Protein AF-A0A1F7IEL7-F1 (afdb_monomer_lite)

Sequence (244 aa):
MSDQPFANNDNPLLRALVAKSIENSLSVAVVAFPGTTNKGFIEQRTVETMKSNAIDAINELKNIINNFKNLKKILIGRSAGGTLVGGLVNLNFEKFIIIAGRLKTKELYDQIIKKPGSYPKLVKNNKNYYAFGLSKPYIRADKTFKNKNSLFYCLCQKYVDELINEESVIRNTFKLSNKQAELLFLQSRDDKTVPYQVNEWKKLADMNNLKNEIYSIKFPCGHMFNTEPAVNETVDKIISFINC

Foldseek 3Di:
DDPDPPPDPQALLVVLLVVVCVVVVHDDDDQDAAPNDPPGQVLQPALVRVLVSVVVVLVVCVVVDPPSVPDAAEQAAAECGLLSLLLVLLDPHAEYERELYAQPLVVVLCVFQVDPAWDCFDADPNFTKIWHQDDDPQDDASDWDDDPPGITGIDGPNRSVRSNCSNVSSLVSLLNHDLNHEYEYEYECQAPHRHPCQVVVVVSCVVSNHHYDYDYQPDDDHSRLPDPSSSVVVSVVVVVVVVD

Secondary structure (DSSP, 8-state):
----GGGSS--HHHHHHHHHHHHTT----PPPPTTSSTTS-GGG--HHHHHHHHHHHHHHHHHH-TTGGGS--EEEEETHHHHHHHTTTTSS-SEEEEES--S-HHHHHHHHHSSTT-EEEEEETTEEEEEES---TT---SEEEEETTEEEEEEEHHHHHHHHHHHHHHHHHHHTS-TT-EEEEEEETT-SSS---HHHHHHHHHHTT-EEEEEEE-S--TTTT-SHHHHHHHHHHHHHHHH-

Organism: NCBI:txid1802056

InterPro domains:
  IPR029058 Alpha/Beta hydrolase fold [G3DSA:3.40.50.1820] (8-244)
  IPR029058 Alpha/Beta hydrolase fold [SSF53474] (9-242)

Structure (mmCIF, N/CA/C/O backbone):
data_AF-A0A1F7IEL7-F1
#
_entry.id   AF-A0A1F7IEL7-F1
#
loop_
_atom_site.group_PDB
_atom_site.id
_atom_site.type_symbol
_atom_site.label_atom_id
_atom_site.label_alt_id
_atom_site.label_comp_id
_atom_site.label_asym_id
_atom_site.label_entity_id
_atom_site.label_seq_id
_atom_site.pdbx_PDB_ins_code
_atom_site.Cartn_x
_atom_site.Cartn_y
_atom_site.Cartn_z
_atom_site.occupancy
_atom_site.B_iso_or_equiv
_atom_site.auth_seq_id
_atom_site.auth_comp_id
_atom_site.auth_asym_id
_atom_site.auth_atom_id
_atom_site.pdbx_PDB_model_num
ATOM 1 N N . MET A 1 1 ? -12.160 -28.124 2.231 1.00 26.17 1 MET A N 1
ATOM 2 C CA . MET A 1 1 ? -10.694 -28.092 2.049 1.00 26.17 1 MET A CA 1
ATOM 3 C C . MET A 1 1 ? -10.386 -26.838 1.247 1.00 26.17 1 MET A C 1
ATOM 5 O O . MET A 1 1 ? -10.921 -26.714 0.156 1.00 26.17 1 MET A O 1
ATOM 9 N N . SER A 1 2 ? -9.696 -25.846 1.816 1.00 28.41 2 SER A N 1
ATOM 10 C CA . SER A 1 2 ? -9.430 -24.576 1.125 1.00 28.41 2 SER A CA 1
ATOM 11 C C . SER A 1 2 ? -8.184 -24.703 0.248 1.00 28.41 2 SER A C 1
ATOM 13 O O . SER A 1 2 ? -7.067 -24.704 0.765 1.00 28.41 2 SER A O 1
ATOM 15 N N . ASP A 1 3 ? -8.380 -24.760 -1.068 1.00 26.48 3 ASP A N 1
ATOM 16 C CA . ASP A 1 3 ? -7.339 -24.727 -2.107 1.00 26.48 3 ASP A CA 1
ATOM 17 C C . ASP A 1 3 ? -6.709 -23.330 -2.261 1.00 26.48 3 ASP A C 1
ATOM 19 O O . ASP A 1 3 ? -6.631 -22.756 -3.349 1.00 26.48 3 ASP A O 1
ATOM 23 N N . GLN A 1 4 ? -6.262 -22.741 -1.154 1.00 32.09 4 GLN A N 1
ATOM 24 C CA . GLN A 1 4 ? -5.525 -21.486 -1.162 1.00 32.09 4 GLN A CA 1
ATOM 25 C C . GLN A 1 4 ? -4.030 -21.765 -0.951 1.00 32.09 4 GLN A C 1
ATOM 27 O O . GLN A 1 4 ? -3.613 -22.050 0.171 1.00 32.09 4 GLN A O 1
ATOM 32 N N . PRO A 1 5 ? -3.177 -21.636 -1.985 1.00 34.09 5 PRO A N 1
ATOM 33 C CA . PRO A 1 5 ? -1.735 -21.871 -1.882 1.00 34.09 5 PRO A CA 1
ATOM 34 C C . PRO A 1 5 ? -0.991 -20.719 -1.171 1.00 34.09 5 PRO A C 1
ATOM 36 O O . PRO A 1 5 ? 0.177 -20.463 -1.450 1.00 34.09 5 PRO A O 1
ATOM 39 N N . PHE A 1 6 ? -1.649 -20.006 -0.251 1.00 44.25 6 PHE A N 1
ATOM 40 C CA . PHE A 1 6 ? -1.054 -18.921 0.542 1.00 44.25 6 PHE A CA 1
ATOM 41 C C . PHE A 1 6 ? -0.255 -19.424 1.751 1.00 44.25 6 PHE A C 1
ATOM 43 O O . PHE A 1 6 ? 0.460 -18.644 2.374 1.00 44.25 6 PHE A O 1
ATOM 50 N N . ALA A 1 7 ? -0.345 -20.721 2.058 1.00 37.66 7 ALA A N 1
ATOM 51 C CA . ALA A 1 7 ? 0.335 -21.363 3.179 1.00 37.66 7 ALA A CA 1
ATOM 52 C C . ALA A 1 7 ? 1.735 -21.917 2.844 1.00 37.66 7 ALA A C 1
ATOM 54 O O . ALA A 1 7 ? 2.296 -22.657 3.648 1.00 37.66 7 ALA A O 1
ATOM 55 N N . ASN A 1 8 ? 2.330 -21.567 1.699 1.00 40.12 8 ASN A N 1
ATOM 56 C CA . ASN A 1 8 ? 3.764 -21.801 1.520 1.00 40.12 8 ASN A CA 1
ATOM 57 C C . ASN A 1 8 ? 4.549 -20.699 2.244 1.00 40.12 8 ASN A C 1
ATOM 59 O O . ASN A 1 8 ? 4.179 -19.529 2.205 1.00 40.12 8 ASN A O 1
ATOM 63 N N . ASN A 1 9 ? 5.620 -21.094 2.929 1.00 45.69 9 ASN A N 1
ATOM 64 C CA . ASN A 1 9 ? 6.415 -20.354 3.917 1.00 45.69 9 ASN A CA 1
ATOM 65 C C . ASN A 1 9 ? 7.044 -18.999 3.479 1.00 45.69 9 ASN A C 1
ATOM 67 O O . ASN A 1 9 ? 7.880 -18.467 4.204 1.00 45.69 9 ASN A O 1
ATOM 71 N N . ASP A 1 10 ? 6.648 -18.397 2.357 1.00 62.88 10 ASP A N 1
ATOM 72 C CA . ASP A 1 10 ? 7.442 -17.398 1.625 1.00 62.88 10 ASP A CA 1
ATOM 73 C C . ASP A 1 10 ? 7.146 -15.921 1.968 1.00 62.88 10 ASP A C 1
ATOM 75 O O . ASP A 1 10 ? 7.761 -15.018 1.397 1.00 62.88 10 ASP A O 1
ATOM 79 N N . ASN A 1 11 ? 6.220 -15.627 2.894 1.00 80.12 11 ASN A N 1
ATOM 80 C CA . ASN A 1 11 ? 5.947 -14.251 3.345 1.00 80.12 11 ASN A CA 1
ATOM 81 C C . ASN A 1 11 ? 5.920 -14.138 4.884 1.00 80.12 11 ASN A C 1
ATOM 83 O O . ASN A 1 11 ? 4.841 -14.191 5.488 1.00 80.12 11 ASN A O 1
ATOM 87 N N . PRO A 1 12 ? 7.091 -13.981 5.534 1.00 88.44 12 PRO A N 1
ATOM 88 C CA . PRO A 1 12 ? 7.195 -13.959 6.994 1.00 88.44 12 PRO A CA 1
ATOM 89 C C . PRO A 1 12 ? 6.448 -12.778 7.626 1.00 88.44 12 PRO A C 1
ATOM 91 O O . PRO A 1 12 ? 5.811 -12.957 8.662 1.00 88.44 12 PRO A O 1
ATOM 94 N N . LEU A 1 13 ? 6.423 -11.610 6.972 1.00 91.88 13 LEU A N 1
ATOM 95 C CA . LEU A 1 13 ? 5.686 -10.444 7.464 1.00 91.88 13 LEU A CA 1
ATOM 96 C C . LEU A 1 13 ? 4.175 -10.698 7.545 1.00 91.88 13 LEU A C 1
ATOM 98 O O . LEU A 1 13 ? 3.557 -10.375 8.555 1.00 91.88 13 LEU A O 1
ATOM 102 N N . LEU A 1 14 ? 3.573 -11.288 6.504 1.00 91.12 14 LEU A N 1
ATOM 103 C CA . LEU A 1 14 ? 2.137 -11.593 6.513 1.00 91.12 14 LEU A CA 1
ATOM 104 C C . LEU A 1 14 ? 1.792 -12.582 7.632 1.00 91.12 14 LEU A C 1
ATOM 106 O O . LEU A 1 14 ? 0.822 -12.370 8.353 1.00 91.12 14 LEU A O 1
ATOM 110 N N . ARG A 1 15 ? 2.598 -13.637 7.800 1.00 90.38 15 ARG A N 1
ATOM 111 C CA . ARG A 1 15 ? 2.383 -14.647 8.845 1.00 90.38 15 ARG A CA 1
ATOM 112 C C . ARG A 1 15 ? 2.459 -14.045 10.243 1.00 90.38 15 ARG A C 1
ATOM 114 O O . ARG A 1 15 ? 1.545 -14.255 11.034 1.00 90.38 15 ARG A O 1
ATOM 121 N N . ALA A 1 16 ? 3.518 -13.287 10.520 1.00 94.50 16 ALA A N 1
ATOM 122 C CA . ALA A 1 16 ? 3.704 -12.636 11.810 1.00 94.50 16 ALA A CA 1
ATOM 123 C C . ALA A 1 16 ? 2.580 -11.631 12.097 1.00 94.50 16 ALA A C 1
ATOM 125 O O . ALA A 1 16 ? 2.034 -11.622 13.196 1.00 94.50 16 ALA A O 1
ATOM 126 N N . LEU A 1 17 ? 2.163 -10.847 11.095 1.00 95.88 17 LEU A N 1
ATOM 127 C CA . LEU A 1 17 ? 1.063 -9.897 11.246 1.00 95.88 17 LEU A CA 1
ATOM 128 C C . LEU A 1 17 ? -0.270 -10.593 11.541 1.00 95.88 17 LEU A C 1
ATOM 130 O O . LEU A 1 17 ? -0.993 -10.147 12.427 1.00 95.88 17 LEU A O 1
ATOM 134 N N . VAL A 1 18 ? -0.599 -11.679 10.833 1.00 94.88 18 VAL A N 1
ATOM 135 C CA . VAL A 1 18 ? -1.826 -12.458 11.084 1.00 94.88 18 VAL A CA 1
ATOM 136 C C . VAL A 1 18 ? -1.804 -13.045 12.494 1.00 94.88 18 VAL A C 1
ATOM 138 O O . VAL A 1 18 ? -2.765 -12.855 13.235 1.00 94.88 18 VAL A O 1
ATOM 141 N N . ALA A 1 19 ? -0.704 -13.696 12.887 1.00 94.88 19 ALA A N 1
ATOM 142 C CA . ALA A 1 19 ? -0.556 -14.273 14.222 1.00 94.88 19 ALA A CA 1
ATOM 143 C C . ALA A 1 19 ? -0.719 -13.205 15.314 1.00 94.88 19 ALA A C 1
ATOM 145 O O . ALA A 1 19 ? -1.561 -13.349 16.200 1.00 94.88 19 ALA A O 1
ATOM 146 N N . LYS A 1 20 ? -0.008 -12.076 15.189 1.00 97.19 20 LYS A N 1
ATOM 147 C CA . LYS A 1 20 ? -0.073 -10.991 16.172 1.00 97.19 20 LYS A CA 1
ATOM 148 C C . LYS A 1 20 ? -1.436 -10.307 16.225 1.00 97.19 20 LYS A C 1
ATOM 150 O O . LYS A 1 20 ? -1.877 -9.890 17.292 1.00 97.19 20 LYS A O 1
ATOM 155 N N . SER A 1 21 ? -2.120 -10.209 15.088 1.00 96.69 21 SER A N 1
ATOM 156 C CA . SER A 1 21 ? -3.480 -9.671 15.020 1.00 96.69 21 SER A CA 1
ATOM 157 C C . SER A 1 21 ? -4.463 -10.555 15.790 1.00 96.69 21 SER A C 1
ATOM 159 O O . SER A 1 21 ? -5.264 -10.038 16.563 1.00 96.69 21 SER A O 1
ATOM 161 N N . ILE A 1 22 ? -4.356 -11.881 15.650 1.00 94.62 22 ILE A N 1
ATOM 162 C CA . ILE A 1 22 ? -5.187 -12.840 16.393 1.00 94.62 22 ILE A CA 1
ATOM 163 C C . ILE A 1 22 ? -4.892 -12.766 17.899 1.00 94.62 22 ILE A C 1
ATOM 165 O O . ILE A 1 22 ? -5.831 -12.715 18.689 1.00 94.62 22 ILE A O 1
ATOM 169 N N . GLU A 1 23 ? -3.619 -12.666 18.305 1.00 96.19 23 GLU A N 1
ATOM 170 C CA . GLU A 1 23 ? -3.234 -12.431 19.713 1.00 96.19 23 GLU A CA 1
ATOM 171 C C . GLU A 1 23 ? -3.868 -11.153 20.294 1.00 96.19 23 GLU A C 1
ATOM 173 O O . GLU A 1 23 ? -4.154 -11.085 21.486 1.00 96.19 23 GLU A O 1
ATOM 178 N N . ASN A 1 24 ? -4.130 -10.152 19.448 1.00 95.50 24 ASN A N 1
ATOM 179 C CA . ASN A 1 24 ? -4.787 -8.892 19.810 1.00 95.50 24 ASN A CA 1
ATOM 180 C C . ASN A 1 24 ? -6.304 -8.909 19.545 1.00 95.50 24 ASN A C 1
ATOM 182 O O . ASN A 1 24 ? -6.930 -7.855 19.467 1.00 95.50 24 ASN A O 1
ATOM 186 N N . SER A 1 25 ? -6.912 -10.095 19.415 1.00 94.31 25 SER A N 1
ATOM 187 C CA . SER A 1 25 ? -8.361 -10.272 19.216 1.00 94.31 25 SER A CA 1
ATOM 188 C C . SER A 1 25 ? -8.918 -9.579 17.962 1.00 94.31 25 SER A C 1
ATOM 190 O O . SER A 1 25 ? -10.087 -9.193 17.914 1.00 94.31 25 SER A O 1
ATOM 192 N N . LEU A 1 26 ? -8.095 -9.430 16.920 1.00 93.94 26 LEU A N 1
ATOM 193 C CA . LEU A 1 26 ? -8.510 -8.907 15.621 1.00 93.94 26 LEU A CA 1
ATOM 194 C C . LEU A 1 26 ? -8.941 -10.049 14.694 1.00 93.94 26 LEU A C 1
ATOM 196 O O . LEU A 1 26 ? -8.299 -11.096 14.614 1.00 93.94 26 LEU A O 1
ATOM 200 N N . SER A 1 27 ? -10.004 -9.812 13.926 1.00 92.75 27 SER A N 1
ATOM 201 C CA . SER A 1 27 ? -10.381 -10.674 12.802 1.00 92.75 27 SER A CA 1
ATOM 202 C C . SER A 1 27 ? -9.618 -10.256 11.548 1.00 92.75 27 SER A C 1
ATOM 204 O O . SER A 1 27 ? -9.596 -9.074 11.205 1.00 92.75 27 SER A O 1
ATOM 206 N N . VAL A 1 28 ? -9.012 -11.217 10.848 1.00 92.62 28 VAL A N 1
ATOM 207 C CA . VAL A 1 28 ? -8.181 -10.946 9.668 1.00 92.62 28 VAL A CA 1
ATOM 208 C C . VAL A 1 28 ? -8.756 -11.635 8.437 1.00 92.62 28 VAL A C 1
ATOM 210 O O . VAL A 1 28 ? -8.944 -12.848 8.427 1.00 92.62 28 VAL A O 1
ATOM 213 N N . ALA A 1 29 ? -8.974 -10.858 7.377 1.00 90.94 29 ALA A N 1
ATOM 214 C CA . ALA A 1 29 ? -9.270 -11.363 6.044 1.00 90.94 29 ALA A CA 1
ATOM 215 C C . ALA A 1 29 ? -8.085 -11.061 5.118 1.00 90.94 29 ALA A C 1
ATOM 217 O O . ALA A 1 29 ? -7.664 -9.910 4.990 1.00 90.94 29 ALA A O 1
ATOM 218 N N . VAL A 1 30 ? -7.541 -12.093 4.472 1.00 88.38 30 VAL A N 1
ATOM 219 C CA . VAL A 1 30 ? -6.442 -11.951 3.508 1.00 88.38 30 VAL A CA 1
ATOM 220 C C . VAL A 1 30 ? -7.015 -12.017 2.099 1.00 88.38 30 VAL A C 1
ATOM 222 O O . VAL A 1 30 ? -7.577 -13.034 1.699 1.00 88.38 30 VAL A O 1
ATOM 225 N N . VAL A 1 31 ? -6.861 -10.934 1.337 1.00 83.00 31 VAL A N 1
ATOM 226 C CA . VAL A 1 31 ? -7.352 -10.856 -0.044 1.00 83.00 31 VAL A CA 1
ATOM 227 C C . VAL A 1 31 ? -6.246 -11.246 -1.019 1.00 83.00 31 VAL A C 1
ATOM 229 O O . VAL A 1 31 ? -5.187 -10.619 -1.093 1.00 83.00 31 VAL A O 1
ATOM 232 N N . ALA A 1 32 ? -6.521 -12.292 -1.786 1.00 75.31 32 ALA A N 1
ATOM 233 C CA . ALA A 1 32 ? -5.679 -12.803 -2.851 1.00 75.31 32 ALA A CA 1
ATOM 234 C C . ALA A 1 32 ? -6.047 -12.154 -4.191 1.00 75.31 32 ALA A C 1
ATOM 236 O O . ALA A 1 32 ? -7.184 -12.266 -4.637 1.00 75.31 32 ALA A O 1
ATOM 237 N N . PHE A 1 33 ? -5.090 -11.526 -4.875 1.00 70.38 33 PHE A N 1
ATOM 238 C CA . PHE A 1 33 ? -5.332 -10.958 -6.208 1.00 70.38 33 PHE A CA 1
ATOM 239 C C . PHE A 1 33 ? -4.914 -11.928 -7.326 1.00 70.38 33 PHE A C 1
ATOM 241 O O . PHE A 1 33 ? -3.943 -12.671 -7.151 1.00 70.38 33 PHE A O 1
ATOM 248 N N . PRO A 1 34 ? -5.555 -11.912 -8.506 1.00 58.84 34 PRO A N 1
ATOM 249 C CA . PRO A 1 34 ? -5.072 -12.637 -9.680 1.00 58.84 34 PRO A CA 1
ATOM 250 C C . PRO A 1 34 ? -3.587 -12.343 -9.960 1.00 58.84 34 PRO A C 1
ATOM 252 O O . PRO A 1 34 ? -3.121 -11.210 -9.825 1.00 58.84 34 PRO A O 1
ATOM 255 N N . GLY A 1 35 ? -2.813 -13.379 -10.296 1.00 54.72 35 GLY A N 1
ATOM 256 C CA . GLY A 1 35 ? -1.355 -13.269 -10.480 1.00 54.72 35 GLY A CA 1
ATOM 257 C C . GLY A 1 35 ? -0.519 -13.392 -9.197 1.00 54.72 35 GLY A C 1
ATOM 258 O O . GLY A 1 35 ? 0.703 -13.261 -9.262 1.00 54.72 35 GLY A O 1
ATOM 259 N N . THR A 1 36 ? -1.140 -13.646 -8.038 1.00 55.22 36 THR A N 1
ATOM 260 C CA . THR A 1 36 ? -0.434 -13.985 -6.781 1.00 55.22 36 THR A CA 1
ATOM 261 C C . THR A 1 36 ? -0.025 -15.458 -6.686 1.00 55.22 36 THR A C 1
ATOM 263 O O . THR A 1 36 ? 0.881 -15.784 -5.925 1.00 55.22 36 THR A O 1
ATOM 266 N N . THR A 1 37 ? -0.629 -16.338 -7.488 1.00 46.09 37 THR A N 1
ATOM 267 C CA . THR A 1 37 ? -0.304 -17.770 -7.566 1.00 46.09 37 THR A CA 1
ATOM 268 C C . THR A 1 37 ? 0.375 -18.095 -8.901 1.00 46.09 37 THR A C 1
ATOM 270 O O . THR A 1 37 ? 0.166 -17.392 -9.890 1.00 46.09 37 THR A O 1
ATOM 273 N N . ASN A 1 38 ? 1.156 -19.184 -8.966 1.00 42.66 38 ASN A N 1
ATOM 274 C CA . ASN A 1 38 ? 1.899 -19.639 -10.162 1.00 42.66 38 ASN A CA 1
ATOM 275 C C . ASN A 1 38 ? 1.032 -19.916 -11.418 1.00 42.66 38 ASN A C 1
ATOM 277 O O . ASN A 1 38 ? 1.567 -20.319 -12.446 1.00 42.66 38 ASN A O 1
ATOM 281 N N . LYS A 1 39 ? -0.292 -19.719 -11.344 1.00 42.44 39 LYS A N 1
ATOM 282 C CA . LYS A 1 39 ? -1.255 -19.896 -12.441 1.00 42.44 39 LYS A CA 1
ATOM 283 C C . LYS A 1 39 ? -1.945 -18.598 -12.886 1.00 42.44 39 LYS A C 1
ATOM 285 O O . LYS A 1 39 ? -2.712 -18.627 -13.841 1.00 42.44 39 LYS A O 1
ATOM 290 N N . GLY A 1 40 ? -1.725 -17.473 -12.203 1.00 44.59 40 GLY A N 1
ATOM 291 C CA . GLY A 1 40 ? -2.365 -16.210 -12.565 1.00 44.59 40 GLY A CA 1
ATOM 292 C C . GLY A 1 40 ? -1.631 -15.491 -13.697 1.00 44.59 40 GLY A C 1
ATOM 293 O O . GLY A 1 40 ? -0.411 -15.336 -13.648 1.00 44.59 40 GLY A O 1
ATOM 294 N N . PHE A 1 41 ? -2.371 -15.011 -14.698 1.00 53.56 41 PHE A N 1
ATOM 295 C CA . PHE A 1 41 ? -1.806 -14.182 -15.760 1.00 53.56 41 PHE A CA 1
ATOM 296 C C . PHE A 1 41 ? -1.415 -12.824 -15.181 1.00 53.56 41 PHE A C 1
ATOM 298 O O . PHE A 1 41 ? -2.272 -12.057 -14.744 1.00 53.56 41 PHE A O 1
ATOM 305 N N . ILE A 1 42 ? -0.121 -12.506 -15.193 1.00 50.59 42 ILE A N 1
ATOM 306 C CA . ILE A 1 42 ? 0.375 -11.204 -14.734 1.00 50.59 42 ILE A CA 1
ATOM 307 C C . ILE A 1 42 ? -0.244 -10.038 -15.526 1.00 50.59 42 ILE A C 1
ATOM 309 O O . ILE A 1 42 ? -0.410 -8.955 -14.972 1.00 50.59 42 ILE A O 1
ATOM 313 N N . GLU A 1 43 ? -0.691 -10.301 -16.766 1.00 49.19 43 GLU A N 1
ATOM 314 C CA . GLU A 1 43 ? -1.486 -9.398 -17.618 1.00 49.19 43 GLU A CA 1
ATOM 315 C C . GLU A 1 43 ? -2.762 -8.870 -16.930 1.00 49.19 43 GLU A C 1
ATOM 317 O O . GLU A 1 43 ? -3.272 -7.817 -17.307 1.00 49.19 43 GLU A O 1
ATOM 322 N N . GLN A 1 44 ? -3.285 -9.584 -15.927 1.00 54.44 44 GLN A N 1
ATOM 323 C CA . GLN A 1 44 ? -4.496 -9.218 -15.187 1.00 54.44 44 GLN A CA 1
ATOM 324 C C . GLN A 1 44 ? -4.203 -8.462 -13.888 1.00 54.44 44 GLN A C 1
ATOM 326 O O . GLN A 1 44 ? -5.146 -8.071 -13.205 1.00 54.44 44 GLN A O 1
ATOM 331 N N . ARG A 1 45 ? -2.934 -8.258 -13.510 1.00 61.94 45 ARG A N 1
ATOM 332 C CA . ARG A 1 45 ? -2.543 -7.611 -12.247 1.00 61.94 45 ARG A CA 1
ATOM 333 C C . ARG A 1 45 ? -2.406 -6.097 -12.410 1.00 61.94 45 ARG A C 1
ATOM 335 O O . ARG A 1 45 ? -1.343 -5.513 -12.202 1.00 61.94 45 ARG A O 1
ATOM 342 N N . THR A 1 46 ? -3.507 -5.483 -12.801 1.00 67.38 46 THR A N 1
ATOM 343 C CA . THR A 1 46 ? -3.672 -4.040 -12.893 1.00 67.38 46 THR A CA 1
ATOM 344 C C . THR A 1 46 ? -4.146 -3.449 -11.565 1.00 67.38 46 THR A C 1
ATOM 346 O O . THR A 1 46 ? -4.714 -4.159 -10.734 1.00 67.38 46 THR A O 1
ATOM 349 N N . VAL A 1 47 ? -3.925 -2.156 -11.310 1.00 69.19 47 VAL A N 1
ATOM 350 C CA . VAL A 1 47 ? -4.497 -1.524 -10.104 1.00 69.19 47 VAL A CA 1
ATOM 351 C C . VAL A 1 47 ? -6.010 -1.528 -10.164 1.00 69.19 47 VAL A C 1
ATOM 353 O O . VAL A 1 47 ? -6.647 -1.770 -9.143 1.00 69.19 47 VAL A O 1
ATOM 356 N N . GLU A 1 48 ? -6.590 -1.348 -11.346 1.00 75.00 48 GLU A N 1
ATOM 357 C CA . GLU A 1 48 ? -8.038 -1.413 -11.525 1.00 75.00 48 GLU A CA 1
ATOM 358 C C . GLU A 1 48 ? -8.613 -2.782 -11.154 1.00 75.00 48 GLU A C 1
ATOM 360 O O . GLU A 1 48 ? -9.607 -2.854 -10.432 1.00 75.00 48 GLU A O 1
ATOM 365 N N . THR A 1 49 ? -7.985 -3.882 -11.582 1.00 76.00 49 THR A N 1
ATOM 366 C CA . THR A 1 49 ? -8.475 -5.224 -11.236 1.00 76.00 49 THR A CA 1
ATOM 367 C C . THR A 1 49 ? -8.228 -5.539 -9.771 1.00 76.00 49 THR A C 1
ATOM 369 O O . THR A 1 49 ? -9.104 -6.096 -9.117 1.00 76.00 49 THR A O 1
ATOM 372 N N . MET A 1 50 ? -7.074 -5.161 -9.211 1.00 79.62 50 MET A N 1
ATOM 373 C CA . MET A 1 50 ? -6.820 -5.307 -7.776 1.00 79.62 50 MET A CA 1
ATOM 374 C C . MET A 1 50 ? -7.844 -4.514 -6.954 1.00 79.62 50 MET A C 1
ATOM 376 O O . MET A 1 50 ? -8.341 -5.015 -5.948 1.00 79.62 50 MET A O 1
ATOM 380 N N . LYS A 1 51 ? -8.217 -3.315 -7.414 1.00 85.38 51 LYS A N 1
ATOM 381 C CA . LYS A 1 51 ? -9.262 -2.489 -6.809 1.00 85.38 51 LYS A CA 1
ATOM 382 C C . LYS A 1 51 ? -10.625 -3.161 -6.881 1.00 85.38 51 LYS A C 1
ATOM 384 O O . LYS A 1 51 ? -11.256 -3.279 -5.839 1.00 85.38 51 LYS A O 1
ATOM 389 N N . SER A 1 52 ? -11.048 -3.638 -8.053 1.00 85.38 52 SER A N 1
ATOM 390 C CA . SER A 1 52 ? -12.310 -4.380 -8.200 1.00 85.38 52 SER A CA 1
ATOM 391 C C . SER A 1 52 ? -12.363 -5.561 -7.236 1.00 85.38 52 SER A C 1
ATOM 393 O O . SER A 1 52 ? -13.259 -5.626 -6.407 1.00 85.38 52 SER A O 1
ATOM 395 N N . ASN A 1 53 ? -11.329 -6.407 -7.235 1.00 84.69 53 ASN A N 1
ATOM 396 C CA . ASN A 1 53 ? -11.264 -7.583 -6.365 1.00 84.69 53 ASN A CA 1
ATOM 397 C C . ASN A 1 53 ? -11.298 -7.222 -4.872 1.00 84.69 53 ASN A C 1
ATOM 399 O O . ASN A 1 53 ? -11.922 -7.922 -4.080 1.00 84.69 53 ASN A O 1
ATOM 403 N N . ALA A 1 54 ? -10.632 -6.135 -4.468 1.00 88.88 54 ALA A N 1
ATOM 404 C CA . ALA A 1 54 ? -10.698 -5.660 -3.089 1.00 88.88 54 ALA A CA 1
ATOM 405 C C . ALA A 1 54 ? -12.118 -5.206 -2.716 1.00 88.88 54 ALA A C 1
ATOM 407 O O . ALA A 1 54 ? -12.589 -5.511 -1.624 1.00 88.88 54 ALA A O 1
ATOM 408 N N . ILE A 1 55 ? -12.814 -4.506 -3.617 1.00 90.75 55 ILE A N 1
ATOM 409 C CA . ILE A 1 55 ? -14.205 -4.084 -3.408 1.00 90.75 55 ILE A CA 1
ATOM 410 C C . ILE A 1 55 ? -15.149 -5.288 -3.355 1.00 90.75 55 ILE A C 1
ATOM 412 O O . ILE A 1 55 ? -16.008 -5.330 -2.475 1.00 90.75 55 ILE A O 1
ATOM 416 N N . ASP A 1 56 ? -14.961 -6.273 -4.229 1.00 90.12 56 ASP A N 1
ATOM 417 C CA . ASP A 1 56 ? -15.756 -7.501 -4.255 1.00 90.12 56 ASP A CA 1
ATOM 418 C C . ASP A 1 56 ? -15.587 -8.286 -2.949 1.00 90.12 56 ASP A C 1
ATOM 420 O O . ASP A 1 56 ? -16.581 -8.613 -2.303 1.00 90.12 56 ASP A O 1
ATOM 424 N N . ALA A 1 57 ? -14.348 -8.458 -2.475 1.00 90.31 57 ALA A N 1
ATOM 425 C CA . ALA A 1 57 ? -14.070 -9.086 -1.183 1.00 90.31 57 ALA A CA 1
ATOM 426 C C . ALA A 1 57 ? -14.707 -8.318 -0.009 1.00 90.31 57 ALA A C 1
ATOM 428 O O . ALA A 1 57 ? -15.283 -8.915 0.899 1.00 90.31 57 ALA A O 1
ATOM 429 N N . ILE A 1 58 ? -14.655 -6.982 -0.023 1.00 91.50 58 ILE A N 1
ATOM 430 C CA . ILE A 1 58 ? -15.318 -6.152 0.995 1.00 91.50 58 ILE 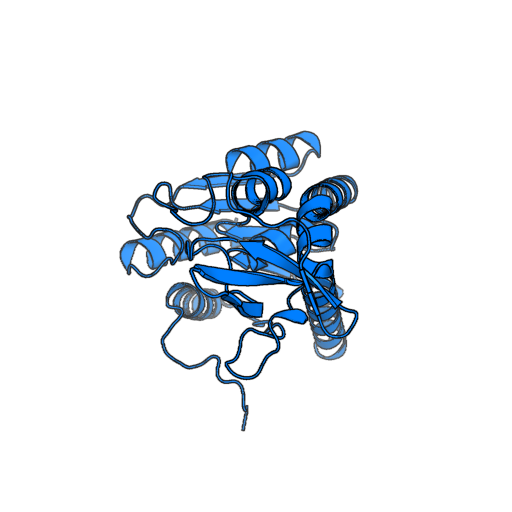A CA 1
ATOM 431 C C . ILE A 1 58 ? -16.841 -6.338 0.950 1.00 91.50 58 ILE A C 1
ATOM 433 O O . ILE A 1 58 ? -17.487 -6.355 1.998 1.00 91.50 58 ILE A O 1
ATOM 437 N N . ASN A 1 59 ? -17.430 -6.454 -0.239 1.00 91.81 59 ASN A N 1
ATOM 438 C CA . ASN A 1 59 ? -18.867 -6.659 -0.400 1.00 91.81 59 ASN A CA 1
ATOM 439 C C . ASN A 1 59 ? -19.303 -8.062 0.033 1.00 91.81 59 ASN A C 1
ATOM 441 O O . ASN A 1 59 ? -20.342 -8.201 0.671 1.00 91.81 59 ASN A O 1
ATOM 445 N N . GLU A 1 60 ? -18.493 -9.083 -0.225 1.00 92.50 60 GLU A N 1
ATOM 446 C CA . GLU A 1 60 ? -18.725 -10.428 0.296 1.00 92.50 60 GLU A CA 1
ATOM 447 C C . GLU A 1 60 ? -18.697 -10.440 1.833 1.00 92.50 60 GLU A C 1
ATOM 449 O O . GLU A 1 60 ? -19.634 -10.923 2.470 1.00 92.50 60 GLU A O 1
ATOM 454 N N . LEU A 1 61 ? -17.697 -9.796 2.449 1.00 91.88 61 LEU A N 1
ATOM 455 C CA . LEU A 1 61 ? -17.617 -9.665 3.908 1.00 91.88 61 LEU A CA 1
ATOM 456 C C . LEU A 1 61 ? -18.816 -8.909 4.503 1.00 91.88 61 LEU A C 1
ATOM 458 O O . LEU A 1 61 ? -19.301 -9.286 5.571 1.00 91.88 61 LEU A O 1
ATOM 462 N N . LYS A 1 62 ? -19.327 -7.876 3.817 1.00 92.75 62 LYS A N 1
ATOM 463 C CA . LYS A 1 62 ? -20.560 -7.173 4.222 1.00 92.75 62 LYS A CA 1
ATOM 464 C C . LYS A 1 62 ? -21.765 -8.107 4.295 1.00 92.75 62 LYS A C 1
ATOM 466 O O . LYS A 1 62 ? -22.593 -7.923 5.180 1.00 92.75 62 LYS A O 1
ATO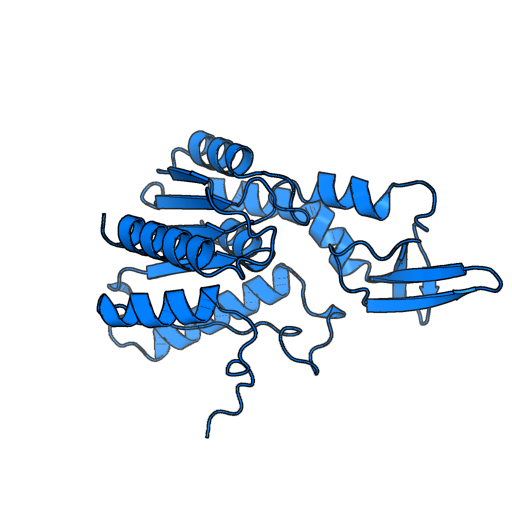M 471 N N . ASN A 1 63 ? -21.863 -9.065 3.377 1.00 92.50 63 ASN A N 1
ATOM 472 C CA . ASN A 1 63 ? -23.000 -9.979 3.292 1.00 92.50 63 ASN A CA 1
ATOM 473 C C . ASN A 1 63 ? -22.930 -11.102 4.334 1.00 92.50 63 ASN A C 1
ATOM 475 O O . ASN A 1 63 ? -23.966 -11.600 4.760 1.00 92.50 63 ASN A O 1
ATOM 479 N N . ILE A 1 64 ? -21.722 -11.499 4.743 1.00 93.06 64 ILE A N 1
ATOM 480 C CA . ILE A 1 64 ? -21.513 -12.613 5.680 1.00 93.06 64 ILE A CA 1
ATOM 481 C C . ILE A 1 64 ? -21.525 -12.138 7.144 1.00 93.06 64 ILE A C 1
ATOM 483 O O . ILE A 1 64 ? -21.901 -12.889 8.042 1.00 93.06 64 ILE A O 1
ATOM 487 N N . ILE A 1 65 ? -21.122 -10.893 7.417 1.00 92.06 65 ILE A N 1
ATOM 488 C CA . ILE A 1 65 ? -20.957 -10.384 8.783 1.00 92.06 65 ILE A CA 1
ATOM 489 C C . ILE A 1 65 ? -22.147 -9.494 9.176 1.00 92.06 65 ILE A C 1
ATOM 491 O O . ILE A 1 65 ? -22.216 -8.326 8.791 1.00 92.06 65 ILE A O 1
ATOM 495 N N . ASN A 1 66 ? -23.027 -10.014 10.042 1.00 85.94 66 ASN A N 1
ATOM 496 C CA . ASN A 1 66 ? -24.300 -9.393 10.464 1.00 85.94 66 ASN A CA 1
ATOM 497 C C . ASN A 1 66 ? -24.209 -7.956 11.029 1.00 85.94 66 ASN A C 1
ATOM 499 O O . ASN A 1 66 ? -25.220 -7.268 11.091 1.00 85.94 66 ASN A O 1
ATOM 503 N N . ASN A 1 67 ? -23.022 -7.470 11.413 1.00 88.62 67 ASN A N 1
ATOM 504 C CA . ASN A 1 67 ? -22.798 -6.107 11.915 1.00 88.62 67 ASN A CA 1
ATOM 505 C C . ASN A 1 67 ? -21.630 -5.387 11.222 1.00 88.62 67 ASN A C 1
ATOM 507 O O . ASN A 1 67 ? -21.031 -4.476 11.797 1.00 88.62 67 ASN A O 1
ATOM 511 N N . PHE A 1 68 ? -21.303 -5.758 9.978 1.00 90.00 68 PHE A N 1
ATOM 512 C CA . PHE A 1 68 ? -20.130 -5.240 9.266 1.00 90.00 68 PHE A CA 1
ATOM 513 C C . PHE A 1 68 ? -20.025 -3.708 9.291 1.00 90.00 68 PHE A C 1
ATOM 515 O O . PHE A 1 68 ? -18.939 -3.160 9.473 1.00 90.00 68 PHE A O 1
ATOM 522 N N . LYS A 1 69 ? -21.151 -2.991 9.154 1.00 88.00 69 LYS A N 1
ATOM 523 C CA . LYS A 1 69 ? -21.180 -1.518 9.162 1.00 88.00 69 LYS A CA 1
ATOM 524 C C . LYS A 1 69 ? -20.561 -0.924 10.432 1.00 88.00 69 LYS A C 1
ATOM 526 O O . LYS A 1 69 ? -19.809 0.037 10.307 1.00 88.00 69 LYS A O 1
ATOM 531 N N . ASN A 1 70 ? -20.811 -1.529 11.592 1.00 90.56 70 ASN A N 1
ATOM 532 C CA . ASN A 1 70 ? -20.412 -1.014 12.906 1.00 90.56 70 ASN A CA 1
ATOM 533 C C . ASN A 1 70 ? -19.017 -1.481 13.348 1.00 90.56 70 ASN A C 1
ATOM 535 O O . ASN A 1 70 ? -18.519 -1.031 14.377 1.00 90.56 70 ASN A O 1
ATOM 539 N N . LEU A 1 71 ? -18.385 -2.389 12.599 1.00 92.00 71 LEU A N 1
ATOM 540 C CA . LEU A 1 71 ? -17.021 -2.817 12.888 1.00 92.00 71 LEU A CA 1
ATOM 541 C C . LEU A 1 71 ? -16.024 -1.714 12.550 1.00 92.00 71 LEU A C 1
ATOM 543 O O . LEU A 1 71 ? -16.147 -1.089 11.495 1.00 92.00 71 LEU A O 1
ATOM 547 N N . LYS A 1 72 ? -14.990 -1.565 13.381 1.00 92.81 72 LYS A N 1
ATOM 548 C CA . LYS A 1 72 ? -13.781 -0.842 12.985 1.00 92.81 72 LYS A CA 1
ATOM 549 C C . LYS A 1 72 ? -13.054 -1.649 11.914 1.00 92.81 72 LYS A C 1
ATOM 551 O O . LYS A 1 72 ? -12.796 -2.837 12.100 1.00 92.81 72 LYS A O 1
ATOM 556 N N . LYS A 1 73 ? -12.753 -1.021 10.785 1.00 94.75 73 LYS A N 1
ATOM 557 C CA . LYS A 1 73 ? -12.151 -1.633 9.603 1.00 94.75 73 LYS A CA 1
ATOM 558 C C . LYS A 1 73 ? -10.794 -1.007 9.346 1.00 94.75 73 LYS A C 1
ATOM 560 O O . LYS A 1 73 ? -10.601 0.205 9.414 1.00 94.75 73 LYS A O 1
ATOM 565 N N . ILE A 1 74 ? -9.850 -1.873 9.021 1.00 97.00 74 ILE A N 1
ATOM 566 C CA . ILE A 1 74 ? -8.453 -1.512 8.829 1.00 97.00 74 ILE A CA 1
ATOM 567 C C . ILE A 1 74 ? -8.022 -2.138 7.518 1.00 97.00 74 ILE A C 1
ATOM 569 O O . ILE A 1 74 ? -8.294 -3.315 7.275 1.00 97.00 74 ILE A O 1
ATOM 573 N N . LEU A 1 75 ? -7.380 -1.350 6.661 1.00 96.94 75 LEU A N 1
ATOM 574 C CA . LEU A 1 75 ? -6.878 -1.834 5.385 1.00 96.94 75 LEU A CA 1
ATOM 575 C C . LEU A 1 75 ? -5.355 -1.739 5.359 1.00 96.94 75 LEU A C 1
ATOM 577 O O . LEU A 1 75 ? -4.786 -0.664 5.538 1.00 96.94 75 LEU A O 1
ATOM 581 N N . ILE A 1 76 ? -4.701 -2.875 5.128 1.00 97.44 76 ILE A N 1
ATOM 582 C CA . ILE A 1 76 ? -3.243 -3.002 5.158 1.00 97.44 76 ILE A CA 1
ATOM 583 C C . ILE A 1 76 ? -2.768 -3.517 3.808 1.00 97.44 76 ILE A C 1
ATOM 585 O O . ILE A 1 76 ? -3.305 -4.489 3.276 1.00 97.44 76 ILE A O 1
ATOM 589 N N . GLY A 1 77 ? -1.737 -2.884 3.258 1.00 94.25 77 GLY A N 1
ATOM 590 C CA . GLY A 1 77 ? -1.153 -3.294 1.992 1.00 94.25 77 GLY A CA 1
ATOM 591 C C . GLY A 1 77 ? 0.355 -3.116 1.971 1.00 94.25 77 GLY A C 1
ATOM 592 O O . GLY A 1 77 ? 0.882 -2.122 2.465 1.00 94.25 77 GLY A O 1
ATOM 593 N N . ARG A 1 78 ? 1.050 -4.065 1.336 1.00 91.88 78 ARG A N 1
ATOM 594 C CA . ARG A 1 78 ? 2.495 -4.000 1.082 1.00 91.88 78 ARG A CA 1
ATOM 595 C C . ARG A 1 78 ? 2.795 -3.871 -0.408 1.00 91.88 78 ARG A C 1
ATOM 597 O O . ARG A 1 78 ? 2.160 -4.547 -1.218 1.00 91.88 78 ARG A O 1
ATOM 604 N N . SER A 1 79 ? 3.806 -3.083 -0.778 1.00 88.06 79 SER A N 1
ATOM 605 C CA . SER A 1 79 ? 4.290 -2.949 -2.158 1.00 88.06 79 SER A CA 1
ATOM 606 C C . SER A 1 79 ? 3.153 -2.477 -3.076 1.00 88.06 79 SER A C 1
ATOM 608 O O . SER A 1 79 ? 2.462 -1.517 -2.744 1.00 88.06 79 SER A O 1
ATOM 610 N N . ALA A 1 80 ? 2.879 -3.174 -4.180 1.00 82.50 80 ALA A N 1
ATOM 611 C CA . ALA A 1 80 ? 1.711 -2.915 -5.025 1.00 82.50 80 ALA A CA 1
ATOM 612 C C . ALA A 1 80 ? 0.376 -2.950 -4.247 1.00 82.50 80 ALA A C 1
ATOM 614 O O . ALA A 1 80 ? -0.538 -2.199 -4.569 1.00 82.50 80 ALA A O 1
ATOM 615 N N . GLY A 1 81 ? 0.273 -3.772 -3.196 1.00 88.06 81 GLY A N 1
ATOM 616 C CA . GLY A 1 81 ? -0.870 -3.752 -2.283 1.00 88.06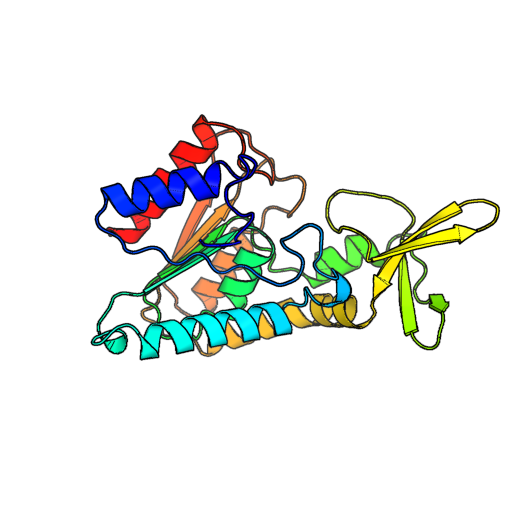 81 GLY A CA 1
ATOM 617 C C . GLY A 1 81 ? -0.926 -2.476 -1.441 1.00 88.06 81 GLY A C 1
ATOM 618 O O . GLY A 1 81 ? -2.004 -1.956 -1.207 1.00 88.06 81 GLY A O 1
ATOM 619 N N . GLY A 1 82 ? 0.214 -1.917 -1.030 1.00 92.62 82 GLY A N 1
ATOM 620 C CA . GLY A 1 82 ? 0.265 -0.639 -0.306 1.00 92.62 82 GLY A CA 1
ATOM 621 C C . GLY A 1 82 ? -0.166 0.530 -1.190 1.00 92.62 82 GLY A C 1
ATOM 622 O O . GLY A 1 82 ? -0.941 1.385 -0.774 1.00 92.62 82 GLY A O 1
ATOM 623 N N . THR A 1 83 ? 0.261 0.522 -2.450 1.00 91.12 83 THR A N 1
ATOM 624 C CA . THR A 1 83 ? -0.233 1.455 -3.469 1.00 91.12 83 THR A CA 1
ATOM 625 C C . THR A 1 83 ? -1.743 1.341 -3.667 1.00 91.12 83 THR A C 1
ATOM 627 O O . THR A 1 83 ? -2.430 2.360 -3.697 1.00 91.12 83 THR A O 1
ATOM 630 N N . LEU A 1 84 ? -2.274 0.115 -3.742 1.00 90.94 84 LEU A N 1
ATOM 631 C CA . LEU A 1 84 ? -3.715 -0.123 -3.813 1.00 90.94 84 LEU A CA 1
ATOM 632 C C . LEU A 1 84 ? -4.450 0.465 -2.602 1.00 90.94 84 LEU A C 1
ATOM 634 O O . LEU A 1 84 ? -5.478 1.110 -2.783 1.00 90.94 84 LEU A O 1
ATOM 638 N N . VAL A 1 85 ? -3.918 0.283 -1.389 1.00 95.00 85 VAL A N 1
ATOM 639 C CA . VAL A 1 85 ? -4.477 0.887 -0.169 1.00 95.00 85 VAL A CA 1
ATOM 640 C C . VAL A 1 85 ? -4.539 2.409 -0.289 1.00 95.00 85 VAL A C 1
ATOM 642 O O . VAL A 1 85 ? -5.578 2.993 0.004 1.00 95.00 85 VAL A O 1
ATOM 645 N N . GLY A 1 86 ? -3.495 3.050 -0.822 1.00 94.25 86 GLY A N 1
ATOM 646 C CA . GLY A 1 86 ? -3.529 4.477 -1.162 1.00 94.25 86 GLY A CA 1
ATOM 647 C C . GLY A 1 86 ? -4.647 4.846 -2.152 1.00 94.25 86 GLY A C 1
ATOM 648 O O . GLY A 1 86 ? -5.328 5.856 -1.987 1.00 94.25 86 GLY A O 1
ATOM 649 N N . GLY A 1 87 ? -4.905 3.992 -3.143 1.00 92.44 87 GLY A N 1
ATOM 650 C CA . GLY A 1 87 ? -6.016 4.125 -4.095 1.00 92.44 87 GLY A CA 1
ATOM 651 C C . GLY A 1 87 ? -7.406 3.782 -3.533 1.00 92.44 87 GLY A C 1
ATOM 652 O O . GLY A 1 87 ? -8.385 3.784 -4.287 1.00 92.44 87 GLY A O 1
ATOM 653 N N . LEU A 1 88 ? -7.496 3.467 -2.238 1.00 94.50 88 LEU A N 1
ATOM 654 C CA . LEU A 1 88 ? -8.711 3.064 -1.528 1.00 94.50 88 LEU A CA 1
ATOM 655 C C . LEU A 1 88 ? -8.958 3.863 -0.239 1.00 94.50 88 LEU A C 1
ATOM 657 O O . LEU A 1 88 ? -9.901 3.561 0.488 1.00 94.50 88 LEU A O 1
ATOM 661 N N . VAL A 1 89 ? -8.175 4.911 0.041 1.00 95.44 89 VAL A N 1
ATOM 662 C CA . VAL A 1 89 ? -8.342 5.737 1.258 1.00 95.44 89 VAL A CA 1
ATOM 663 C C . VAL A 1 89 ? -9.693 6.455 1.351 1.00 95.44 89 VAL A C 1
ATOM 665 O O . VAL A 1 89 ? -10.057 6.973 2.399 1.00 95.44 89 VAL A O 1
ATOM 668 N N . ASN A 1 90 ? -10.449 6.498 0.252 1.00 94.06 90 ASN A N 1
ATOM 669 C CA . ASN A 1 90 ? -11.801 7.044 0.213 1.00 94.06 90 ASN A CA 1
ATOM 670 C C . ASN A 1 90 ? -12.877 6.070 0.718 1.00 94.06 90 ASN A C 1
ATOM 672 O O . ASN A 1 90 ? -14.049 6.434 0.781 1.00 94.06 90 ASN A O 1
ATOM 676 N N . LEU A 1 91 ? -12.512 4.827 1.041 1.00 93.06 91 LEU A N 1
ATOM 677 C CA . LEU A 1 91 ? -13.427 3.882 1.666 1.00 93.06 91 LEU A CA 1
ATOM 678 C C . LEU A 1 91 ? -13.710 4.269 3.123 1.00 93.06 91 LEU A C 1
ATOM 680 O O . LEU A 1 91 ? -12.894 4.899 3.789 1.00 93.06 91 LEU A O 1
ATOM 684 N N . ASN A 1 92 ? -14.870 3.852 3.636 1.00 91.81 92 ASN A N 1
ATOM 685 C CA . ASN A 1 92 ? -15.266 4.094 5.025 1.00 91.81 92 ASN A CA 1
ATOM 686 C C . ASN A 1 92 ? -14.567 3.119 5.992 1.00 91.81 92 ASN A C 1
ATOM 688 O O . ASN A 1 92 ? -15.188 2.176 6.489 1.00 91.81 92 ASN A O 1
ATOM 692 N N . PHE A 1 93 ? -13.258 3.302 6.146 1.00 95.00 93 PHE A N 1
ATOM 693 C CA . PHE A 1 93 ? -12.368 2.558 7.034 1.00 95.00 93 PHE A CA 1
ATOM 694 C C . PHE A 1 93 ? -11.654 3.564 7.941 1.00 95.00 93 PHE A C 1
ATOM 696 O O . PHE A 1 93 ? -11.362 4.689 7.537 1.00 95.00 93 PHE A O 1
ATOM 703 N N . GLU A 1 94 ? -11.373 3.155 9.169 1.00 95.81 94 GLU A N 1
ATOM 704 C CA . GLU A 1 94 ? -10.804 4.004 10.208 1.00 95.81 94 GLU A CA 1
ATOM 705 C C . GLU A 1 94 ? -9.297 4.169 10.025 1.00 95.81 94 GLU A C 1
ATOM 707 O O . GLU A 1 94 ? -8.761 5.249 10.267 1.00 95.81 94 GLU A O 1
ATOM 712 N N . LYS A 1 95 ? -8.611 3.100 9.599 1.00 97.69 95 LYS A N 1
ATOM 713 C CA . LYS A 1 95 ? -7.149 3.073 9.504 1.00 97.69 95 LYS A CA 1
ATOM 714 C C . LYS A 1 95 ? -6.662 2.466 8.194 1.00 97.69 95 LYS A C 1
ATOM 716 O O . LYS A 1 95 ? -7.131 1.408 7.766 1.00 97.69 95 LYS A O 1
ATOM 721 N N . PHE A 1 96 ? -5.665 3.111 7.596 1.00 98.38 96 PHE A N 1
ATOM 722 C CA . PHE A 1 96 ? -5.002 2.668 6.373 1.00 98.38 96 PHE A CA 1
ATOM 723 C C . PHE A 1 96 ? -3.501 2.539 6.606 1.00 98.38 96 PHE A C 1
ATOM 725 O O . PHE A 1 96 ? -2.847 3.473 7.061 1.00 98.38 96 PHE A O 1
ATOM 732 N N . ILE A 1 97 ? -2.937 1.384 6.270 1.00 98.62 97 ILE A N 1
ATOM 733 C CA . ILE A 1 97 ? -1.524 1.091 6.499 1.00 98.62 97 ILE A CA 1
ATOM 734 C C . ILE A 1 97 ? -0.868 0.750 5.165 1.00 98.62 97 ILE A C 1
ATOM 736 O O . ILE A 1 97 ? -1.185 -0.259 4.530 1.00 98.62 97 ILE A O 1
ATOM 740 N N . ILE A 1 98 ? 0.059 1.605 4.743 1.00 97.88 98 ILE A N 1
ATOM 741 C CA . ILE A 1 98 ? 0.781 1.496 3.477 1.00 97.88 98 ILE A CA 1
ATOM 742 C C . ILE A 1 98 ? 2.234 1.136 3.777 1.00 97.88 98 ILE A C 1
ATOM 744 O O . ILE A 1 98 ? 3.002 1.954 4.281 1.00 97.88 98 ILE A O 1
ATOM 748 N N . ILE A 1 99 ? 2.623 -0.087 3.426 1.00 96.88 99 ILE A N 1
ATOM 749 C CA . ILE A 1 99 ? 3.972 -0.619 3.638 1.00 96.88 99 ILE A CA 1
ATOM 750 C C . ILE A 1 99 ? 4.708 -0.645 2.297 1.00 96.88 99 ILE A C 1
ATOM 752 O O . ILE A 1 99 ? 4.325 -1.384 1.392 1.00 96.88 99 ILE A O 1
ATOM 756 N N . ALA A 1 100 ? 5.768 0.146 2.143 1.00 93.12 100 ALA A N 1
ATOM 757 C CA . ALA A 1 100 ? 6.571 0.239 0.921 1.00 93.12 100 ALA A CA 1
ATOM 758 C C . ALA A 1 100 ? 5.722 0.427 -0.358 1.00 93.12 100 ALA A C 1
ATOM 760 O O . ALA A 1 100 ? 6.024 -0.134 -1.413 1.00 93.12 100 ALA A O 1
ATOM 761 N N . GLY A 1 101 ? 4.613 1.168 -0.253 1.00 91.50 101 GLY A N 1
ATOM 762 C CA . GLY A 1 101 ? 3.760 1.510 -1.390 1.00 91.50 101 GLY A CA 1
ATOM 763 C C . GLY A 1 101 ? 4.403 2.600 -2.243 1.00 91.50 101 GLY A C 1
ATOM 764 O O . GLY A 1 101 ? 4.930 3.579 -1.717 1.00 91.50 101 GLY A O 1
ATOM 765 N N . ARG A 1 102 ? 4.334 2.461 -3.567 1.00 88.62 102 ARG A N 1
ATOM 766 C CA . ARG A 1 102 ? 4.762 3.506 -4.511 1.00 88.62 102 ARG A CA 1
ATOM 767 C C . ARG A 1 102 ? 3.654 4.549 -4.683 1.00 88.62 102 ARG A C 1
ATOM 769 O O . ARG A 1 102 ? 2.498 4.165 -4.852 1.00 88.62 102 ARG A O 1
ATOM 776 N N . LEU A 1 103 ? 4.015 5.833 -4.662 1.00 89.19 103 LEU A N 1
ATOM 777 C CA . LEU A 1 103 ? 3.124 6.956 -4.987 1.00 89.19 103 LEU A CA 1
ATOM 778 C C . LEU A 1 103 ? 3.532 7.636 -6.299 1.00 89.19 103 LEU A C 1
ATOM 780 O O . LEU A 1 103 ? 2.684 7.920 -7.134 1.00 89.19 103 LEU A O 1
ATOM 784 N N . LYS A 1 104 ? 4.833 7.860 -6.500 1.00 84.25 104 LYS A N 1
ATOM 785 C CA . LYS A 1 104 ? 5.430 8.468 -7.698 1.00 84.25 104 LYS A CA 1
ATOM 786 C C . LYS A 1 104 ? 5.604 7.438 -8.808 1.00 84.25 104 LYS A C 1
ATOM 788 O O . LYS A 1 104 ? 6.707 7.059 -9.206 1.00 84.25 104 LYS A O 1
ATOM 793 N N . THR A 1 105 ? 4.485 6.919 -9.278 1.00 74.00 105 THR A N 1
ATOM 794 C CA . THR A 1 105 ? 4.424 5.795 -10.221 1.00 74.00 105 THR A CA 1
ATOM 795 C C . THR A 1 105 ? 4.926 6.205 -11.599 1.00 74.00 105 THR A C 1
ATOM 797 O O . THR A 1 105 ? 5.561 5.407 -12.286 1.00 74.00 105 THR A O 1
ATOM 800 N N . LYS A 1 106 ? 4.750 7.484 -11.953 1.00 69.00 106 LYS A N 1
ATOM 801 C CA . LYS A 1 106 ? 5.291 8.087 -13.171 1.00 69.00 106 LYS A CA 1
ATOM 802 C C . LYS A 1 106 ? 6.817 8.200 -13.152 1.00 69.00 106 LYS A C 1
ATOM 804 O O . LYS A 1 106 ? 7.451 7.914 -14.161 1.00 69.00 106 LYS A O 1
ATOM 809 N N . GLU A 1 107 ? 7.420 8.553 -12.016 1.00 67.62 107 GLU A N 1
ATOM 810 C CA . GLU A 1 107 ? 8.886 8.562 -11.885 1.00 67.62 107 GLU A CA 1
ATOM 811 C C . GLU A 1 107 ? 9.451 7.140 -12.017 1.00 67.62 107 GLU A C 1
ATOM 813 O O . GLU A 1 107 ? 10.465 6.928 -12.682 1.00 67.62 107 GLU A O 1
ATOM 818 N N . LEU A 1 108 ? 8.759 6.147 -11.447 1.00 64.19 108 LEU A N 1
ATOM 819 C CA . LEU A 1 108 ? 9.110 4.737 -11.613 1.00 64.19 108 LEU A CA 1
ATOM 820 C C . LEU A 1 108 ? 8.965 4.291 -13.080 1.00 64.19 108 LEU A C 1
ATOM 822 O O . LEU A 1 108 ? 9.843 3.609 -13.605 1.00 64.19 108 LEU A O 1
ATOM 826 N N . TYR A 1 109 ? 7.900 4.720 -13.761 1.00 66.00 109 TYR A N 1
ATOM 827 C CA . TYR A 1 109 ? 7.720 4.524 -15.199 1.00 66.00 109 TYR A CA 1
ATOM 828 C C . TYR A 1 109 ? 8.877 5.135 -16.001 1.00 66.00 109 TYR A C 1
ATOM 830 O O . TYR A 1 109 ? 9.481 4.437 -16.811 1.00 66.00 109 TYR A O 1
ATOM 838 N N . ASP A 1 110 ? 9.248 6.392 -15.750 1.00 65.88 110 ASP A N 1
ATOM 839 C CA . ASP A 1 110 ? 10.333 7.063 -16.471 1.00 65.88 110 ASP A CA 1
ATOM 840 C C . ASP A 1 110 ? 11.686 6.356 -16.236 1.00 65.88 110 ASP A C 1
ATOM 842 O O . ASP A 1 110 ? 12.480 6.191 -17.166 1.00 65.88 110 ASP A O 1
ATOM 846 N N . GLN A 1 111 ? 11.929 5.835 -15.028 1.00 61.31 111 GLN A N 1
ATOM 847 C CA . GLN A 1 111 ? 13.130 5.052 -14.712 1.00 61.31 111 GLN A CA 1
ATOM 848 C C . GLN A 1 111 ? 13.205 3.695 -15.431 1.00 61.31 111 GLN A C 1
ATOM 850 O O . GLN A 1 111 ? 14.314 3.188 -15.641 1.00 61.31 111 GLN A O 1
ATOM 855 N N . ILE A 1 112 ? 12.060 3.099 -15.776 1.00 57.59 112 ILE A N 1
ATOM 856 C CA . ILE A 1 112 ? 11.962 1.748 -16.350 1.00 57.59 112 ILE A CA 1
ATOM 857 C C . ILE A 1 112 ? 11.793 1.791 -17.875 1.00 57.59 112 ILE A C 1
ATOM 859 O O . ILE A 1 112 ? 12.428 1.008 -18.580 1.00 57.59 112 ILE A O 1
ATOM 863 N N . ILE A 1 113 ? 10.969 2.708 -18.387 1.00 55.53 113 ILE A N 1
ATOM 864 C CA . ILE A 1 113 ? 10.498 2.740 -19.781 1.00 55.53 113 ILE A CA 1
ATOM 865 C C . ILE A 1 113 ? 11.098 3.896 -20.597 1.00 55.53 113 ILE A C 1
ATOM 867 O O . ILE A 1 113 ? 11.008 3.855 -21.815 1.00 55.53 113 ILE A O 1
ATOM 871 N N . LYS A 1 114 ? 11.754 4.902 -19.994 1.00 54.69 114 LYS A N 1
ATOM 872 C CA . LYS A 1 114 ? 12.417 5.991 -20.752 1.00 54.69 114 LYS A CA 1
ATOM 873 C C . LYS A 1 114 ? 13.948 5.949 -20.756 1.00 54.69 114 LYS A C 1
ATOM 875 O O . LYS A 1 114 ? 14.585 6.882 -21.242 1.00 54.69 114 LYS A O 1
ATOM 880 N N . LYS A 1 115 ? 14.578 4.883 -20.255 1.00 54.34 115 LYS A N 1
ATOM 881 C CA . LYS A 1 115 ? 16.042 4.730 -20.365 1.00 54.34 115 LYS A CA 1
ATOM 882 C C . LYS A 1 115 ? 16.471 4.344 -21.788 1.00 54.34 115 LYS A C 1
ATOM 884 O O . LYS A 1 115 ? 15.755 3.578 -22.434 1.00 54.34 115 LYS A O 1
ATOM 889 N N . PRO A 1 116 ? 17.656 4.773 -22.263 1.00 41.50 116 PRO A N 1
ATOM 890 C CA . PRO A 1 116 ? 18.244 4.253 -23.499 1.00 41.50 116 PRO A CA 1
ATOM 891 C C . PRO A 1 116 ? 18.249 2.710 -23.493 1.00 41.50 116 PRO A C 1
ATOM 893 O O . PRO A 1 116 ? 18.745 2.107 -22.543 1.00 41.50 116 PRO A O 1
ATOM 896 N N . GLY A 1 117 ? 17.646 2.073 -24.507 1.00 47.88 117 GLY A N 1
ATOM 897 C CA . GLY A 1 117 ? 17.467 0.608 -24.585 1.00 47.88 117 GLY A CA 1
ATOM 898 C C . GLY A 1 117 ? 16.072 0.079 -24.204 1.00 47.88 117 GLY A C 1
ATOM 899 O O . GLY A 1 117 ? 15.852 -1.133 -24.190 1.00 47.88 117 GLY A O 1
ATOM 900 N N . SER A 1 118 ? 15.123 0.968 -23.905 1.00 51.59 118 SER A N 1
ATOM 901 C CA . SER A 1 118 ? 13.689 0.662 -23.845 1.00 51.59 118 SER A CA 1
ATOM 902 C C . SER A 1 118 ? 13.055 0.875 -25.225 1.00 51.59 118 SER A C 1
ATOM 904 O O . SER A 1 118 ? 13.328 1.864 -25.903 1.00 51.59 118 SER A O 1
ATOM 906 N N . TYR A 1 119 ? 12.257 -0.090 -25.683 1.00 53.53 119 TYR A N 1
ATOM 907 C CA . TYR A 1 119 ? 11.630 -0.074 -27.005 1.00 53.53 119 TYR A CA 1
ATOM 908 C C . TYR A 1 119 ? 10.158 0.309 -26.832 1.00 53.53 119 TYR A C 1
ATOM 910 O O . TYR A 1 119 ? 9.379 -0.503 -26.319 1.00 53.53 119 TYR A O 1
ATOM 918 N N . PRO A 1 120 ? 9.759 1.525 -27.245 1.00 53.94 120 PRO A N 1
ATOM 919 C CA . PRO A 1 120 ? 8.467 2.106 -26.891 1.00 53.94 120 PRO A CA 1
ATOM 920 C C . PRO A 1 120 ? 7.256 1.432 -27.552 1.00 53.94 120 PRO A C 1
ATOM 922 O O . PRO A 1 120 ? 6.131 1.816 -27.249 1.00 53.94 120 PRO A O 1
ATOM 925 N N . LYS A 1 121 ? 7.441 0.439 -28.437 1.00 58.47 121 LYS A N 1
ATOM 926 C CA . LYS A 1 121 ? 6.342 -0.378 -28.969 1.00 58.47 121 LYS A CA 1
ATOM 927 C C . LYS A 1 121 ? 6.859 -1.611 -29.718 1.00 58.47 121 LYS A C 1
ATOM 929 O O . LYS A 1 121 ? 7.487 -1.481 -30.764 1.00 58.47 121 LYS A O 1
ATOM 934 N N . LEU A 1 122 ? 6.553 -2.808 -29.232 1.00 60.56 122 LEU A N 1
ATOM 935 C CA . LEU A 1 122 ? 6.579 -4.047 -30.009 1.00 60.56 122 LEU A CA 1
ATOM 936 C C . LEU A 1 122 ? 5.132 -4.467 -30.267 1.00 60.56 122 LEU A C 1
ATOM 938 O O . LEU A 1 122 ? 4.364 -4.661 -29.326 1.00 60.56 122 LEU A O 1
ATOM 942 N N . VAL A 1 123 ? 4.746 -4.601 -31.535 1.00 57.56 123 VAL A N 1
ATOM 943 C CA . VAL A 1 123 ? 3.416 -5.100 -31.911 1.00 57.56 123 VAL A CA 1
ATOM 944 C C . VAL A 1 123 ? 3.527 -6.592 -32.202 1.00 57.56 123 VAL A C 1
ATOM 946 O O . VAL A 1 123 ? 4.295 -6.997 -33.072 1.00 57.56 123 VAL A O 1
ATOM 949 N N . LYS A 1 124 ? 2.771 -7.427 -31.482 1.00 61.19 124 LYS A N 1
ATOM 950 C CA . LYS A 1 124 ? 2.669 -8.869 -31.759 1.00 61.19 124 LYS A CA 1
ATOM 951 C C . LYS A 1 124 ? 1.238 -9.341 -31.541 1.00 61.19 124 LYS A C 1
ATOM 953 O O . LYS A 1 124 ? 0.652 -9.045 -30.504 1.00 61.19 124 LYS A O 1
ATOM 958 N N . ASN A 1 125 ? 0.690 -10.098 -32.494 1.00 59.94 125 ASN A N 1
ATOM 959 C CA . ASN A 1 125 ? -0.686 -10.617 -32.456 1.00 59.94 125 ASN A CA 1
ATOM 960 C C . ASN A 1 125 ? -1.726 -9.514 -32.153 1.00 59.94 125 ASN A C 1
ATOM 962 O O . ASN A 1 125 ? -2.579 -9.693 -31.288 1.00 59.94 125 ASN A O 1
ATOM 966 N N . ASN A 1 126 ? -1.604 -8.347 -32.799 1.00 63.16 126 ASN A N 1
ATOM 967 C CA . ASN A 1 126 ? -2.444 -7.155 -32.582 1.00 63.16 126 ASN A CA 1
ATOM 968 C C . ASN A 1 126 ? -2.434 -6.569 -31.152 1.00 63.16 126 ASN A C 1
ATOM 970 O O . ASN A 1 126 ? -3.253 -5.708 -30.840 1.00 63.16 126 ASN A O 1
ATOM 974 N N . LYS A 1 127 ? -1.499 -6.979 -30.284 1.00 59.78 127 LYS A N 1
ATOM 975 C CA . LYS A 1 127 ? -1.276 -6.374 -28.963 1.00 59.78 127 LYS A CA 1
ATOM 976 C C . LYS A 1 127 ? -0.006 -5.518 -28.964 1.00 59.78 127 LYS A C 1
ATOM 978 O O . LYS A 1 127 ? 1.015 -5.911 -29.533 1.00 59.78 127 LYS A O 1
ATOM 983 N N . ASN A 1 128 ? -0.077 -4.366 -28.295 1.00 65.69 128 ASN A N 1
ATOM 984 C CA . ASN A 1 128 ? 1.058 -3.470 -28.069 1.00 65.69 128 ASN A CA 1
ATOM 985 C C . ASN A 1 128 ? 1.793 -3.858 -26.776 1.00 65.69 128 ASN A C 1
ATOM 987 O O . ASN A 1 128 ? 1.173 -3.994 -25.717 1.00 65.69 128 ASN A O 1
ATOM 991 N N . TYR A 1 129 ? 3.112 -4.003 -26.875 1.00 66.06 129 TYR A N 1
ATOM 992 C CA . TYR A 1 129 ? 4.018 -4.307 -25.772 1.00 66.06 129 TYR A CA 1
ATOM 993 C C . TYR A 1 129 ? 5.095 -3.228 -25.637 1.00 66.06 129 TYR A C 1
ATOM 995 O O . TYR A 1 129 ? 5.576 -2.705 -26.640 1.00 66.06 129 TYR A O 1
ATOM 1003 N N . TYR A 1 130 ? 5.529 -2.955 -24.411 1.00 65.88 130 TYR A N 1
ATOM 1004 C CA . TYR A 1 130 ? 6.699 -2.125 -24.117 1.00 65.88 130 TYR A CA 1
ATOM 1005 C C . TYR A 1 130 ? 7.873 -3.009 -23.724 1.00 65.88 130 TYR A C 1
ATOM 1007 O O . TYR A 1 130 ? 7.768 -3.749 -22.745 1.00 65.88 130 TYR A O 1
ATOM 1015 N N . ALA A 1 131 ? 8.976 -2.935 -24.473 1.00 62.28 131 ALA A N 1
ATOM 1016 C CA . ALA A 1 131 ? 10.158 -3.767 -24.252 1.00 62.28 131 ALA A CA 1
ATOM 1017 C C . ALA A 1 131 ? 11.245 -3.040 -23.448 1.00 62.28 131 ALA A C 1
ATOM 1019 O O . ALA A 1 131 ? 11.462 -1.845 -23.631 1.00 62.28 131 ALA A O 1
ATOM 1020 N N . PHE A 1 132 ? 11.978 -3.764 -22.602 1.00 62.25 132 PHE A N 1
ATOM 1021 C CA . PHE A 1 132 ? 13.087 -3.231 -21.806 1.00 62.25 132 PHE A CA 1
ATOM 1022 C C . PHE A 1 132 ? 14.251 -4.231 -21.706 1.00 62.25 132 PHE A C 1
ATOM 1024 O O . PHE A 1 132 ? 14.049 -5.446 -21.652 1.00 62.25 132 PHE A O 1
ATOM 1031 N N . GLY A 1 133 ? 15.483 -3.702 -21.729 1.00 47.72 133 GLY A N 1
ATOM 1032 C CA . GLY A 1 133 ? 16.720 -4.472 -21.923 1.00 47.72 133 GLY A CA 1
ATOM 1033 C C . GLY A 1 133 ? 17.366 -5.091 -20.677 1.00 47.72 133 GLY A C 1
ATOM 1034 O O . GLY A 1 133 ? 18.340 -5.821 -20.821 1.00 47.72 133 GLY A O 1
ATOM 1035 N N . LEU A 1 134 ? 16.871 -4.839 -19.459 1.00 51.09 134 LEU A N 1
ATOM 1036 C CA . LEU A 1 134 ? 17.465 -5.404 -18.238 1.00 51.09 134 LEU A CA 1
ATOM 1037 C C . LEU A 1 134 ? 16.412 -5.841 -17.216 1.00 51.09 134 LEU A C 1
ATOM 1039 O O . LEU A 1 134 ? 15.540 -5.069 -16.819 1.00 51.09 134 LEU A O 1
ATOM 1043 N N . SER A 1 135 ? 16.572 -7.071 -16.725 1.00 45.66 135 SER A N 1
ATOM 1044 C CA . SER A 1 135 ? 15.909 -7.610 -15.540 1.00 45.66 135 SER A CA 1
ATOM 1045 C C . SER A 1 135 ? 16.457 -6.932 -14.280 1.00 45.66 135 SER A C 1
ATOM 1047 O O . SER A 1 135 ? 17.426 -7.395 -13.679 1.00 45.66 135 SER A O 1
ATOM 1049 N N . LYS A 1 136 ? 15.862 -5.815 -13.864 1.00 46.09 136 LYS A N 1
ATOM 1050 C CA . LYS A 1 136 ? 15.975 -5.324 -12.481 1.00 46.09 136 LYS A CA 1
ATOM 1051 C C . LYS A 1 136 ? 14.651 -5.604 -11.750 1.00 46.09 136 LYS A C 1
ATOM 1053 O O . LYS A 1 136 ? 13.611 -5.613 -12.402 1.00 46.09 136 LYS A O 1
ATOM 1058 N 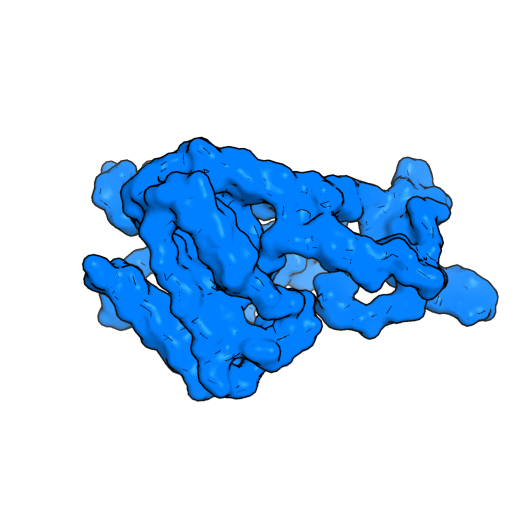N . PRO A 1 137 ? 14.666 -5.851 -10.426 1.00 41.09 137 PRO A N 1
ATOM 1059 C CA . PRO A 1 137 ? 13.660 -6.640 -9.683 1.00 41.09 137 PRO A CA 1
ATOM 1060 C C . PRO A 1 137 ? 12.240 -6.054 -9.611 1.00 41.09 137 PRO A C 1
ATOM 1062 O O . PRO A 1 137 ? 11.363 -6.634 -8.979 1.00 41.09 137 PRO A O 1
ATOM 1065 N N . TYR A 1 138 ? 12.003 -4.909 -10.238 1.00 44.41 138 TYR A N 1
ATOM 1066 C CA . TYR A 1 138 ? 10.817 -4.090 -10.036 1.00 44.41 138 TYR A CA 1
ATOM 1067 C C . TYR A 1 138 ? 9.573 -4.669 -10.705 1.00 44.41 138 TYR A C 1
ATOM 1069 O O . TYR A 1 138 ? 8.467 -4.398 -10.247 1.00 44.41 138 TYR A O 1
ATOM 1077 N N . ILE A 1 139 ? 9.726 -5.448 -11.784 1.00 53.47 139 ILE A N 1
ATOM 1078 C CA . ILE A 1 139 ? 8.585 -5.913 -12.574 1.00 53.47 139 ILE A CA 1
ATOM 1079 C C . ILE A 1 139 ? 8.886 -7.285 -13.194 1.00 53.47 139 ILE A C 1
ATOM 1081 O O . ILE A 1 139 ? 9.817 -7.433 -13.986 1.00 53.47 139 ILE A O 1
ATOM 1085 N N . ARG A 1 140 ? 8.090 -8.306 -12.845 1.00 55.09 140 ARG A N 1
ATOM 1086 C CA . ARG A 1 140 ? 8.065 -9.569 -13.600 1.00 55.09 140 ARG A CA 1
ATOM 1087 C C . ARG A 1 140 ? 7.497 -9.259 -14.983 1.00 55.09 140 ARG A C 1
ATOM 1089 O O . ARG A 1 140 ? 6.381 -8.764 -15.093 1.00 55.09 140 ARG A O 1
ATOM 1096 N N . ALA A 1 141 ? 8.283 -9.513 -16.017 1.00 53.69 141 ALA A N 1
ATOM 1097 C CA . ALA A 1 141 ? 7.850 -9.322 -17.391 1.00 53.69 141 ALA A CA 1
ATOM 1098 C C . ALA A 1 141 ? 6.681 -10.249 -17.733 1.00 53.69 141 ALA A C 1
ATOM 1100 O O . ALA A 1 141 ? 6.655 -11.396 -17.292 1.00 53.69 141 ALA A O 1
ATOM 1101 N N . ASP A 1 142 ? 5.761 -9.759 -18.556 1.00 56.50 142 ASP A N 1
ATOM 1102 C CA . ASP A 1 142 ? 4.685 -10.552 -19.146 1.00 56.50 142 ASP A CA 1
ATOM 1103 C C . ASP A 1 142 ? 5.243 -11.555 -20.167 1.00 56.50 142 ASP A C 1
ATOM 1105 O O . ASP A 1 142 ? 4.936 -12.745 -20.157 1.00 56.50 142 ASP A O 1
ATOM 1109 N N . LYS A 1 143 ? 6.143 -11.077 -21.031 1.00 61.22 143 LYS A N 1
ATOM 1110 C CA . LYS A 1 143 ? 6.795 -11.891 -22.060 1.00 61.22 143 LYS A CA 1
ATOM 1111 C C . LYS A 1 143 ? 8.265 -11.564 -22.162 1.00 61.22 143 LYS A C 1
ATOM 1113 O O . LYS A 1 143 ? 8.706 -10.480 -21.781 1.00 61.22 143 LYS A O 1
ATOM 1118 N N . THR A 1 144 ? 9.007 -12.490 -22.749 1.00 63.72 144 THR A N 1
ATOM 1119 C CA . THR A 1 144 ? 10.334 -12.210 -23.272 1.00 63.72 144 THR A CA 1
ATOM 1120 C C . THR A 1 144 ? 10.326 -12.297 -24.797 1.00 63.72 144 THR A C 1
ATOM 1122 O O . THR A 1 144 ? 9.700 -13.181 -25.383 1.00 63.72 144 THR A O 1
ATOM 1125 N N . PHE A 1 145 ? 11.001 -11.363 -25.463 1.00 65.94 145 PHE A N 1
ATOM 1126 C CA . PHE A 1 145 ? 11.265 -11.416 -26.898 1.00 65.94 145 PHE A CA 1
ATOM 1127 C C . PHE A 1 145 ? 12.760 -11.501 -27.127 1.00 65.94 145 PHE A C 1
ATOM 1129 O O . PHE A 1 145 ? 13.516 -10.678 -26.626 1.00 65.94 145 PHE A O 1
ATOM 1136 N N . LYS A 1 146 ? 13.189 -12.482 -27.913 1.00 62.81 146 LYS A N 1
ATOM 1137 C CA . LYS A 1 146 ? 14.584 -12.617 -28.317 1.00 62.81 146 LYS A CA 1
ATOM 1138 C C . LYS A 1 146 ? 14.730 -12.111 -29.751 1.00 62.81 146 LYS A C 1
ATOM 1140 O O . LYS A 1 146 ? 14.017 -12.588 -30.631 1.00 62.81 146 LYS A O 1
ATOM 1145 N N . ASN A 1 147 ? 15.625 -11.154 -29.989 1.00 63.03 147 ASN A N 1
ATOM 1146 C CA . ASN A 1 147 ? 16.141 -10.862 -31.330 1.00 63.03 147 ASN A CA 1
ATOM 1147 C C . ASN A 1 147 ? 17.547 -11.479 -31.482 1.00 63.03 147 ASN A C 1
ATOM 1149 O O . ASN A 1 147 ? 18.068 -12.061 -30.529 1.00 63.03 147 ASN A O 1
ATOM 1153 N N . LYS A 1 148 ? 18.166 -11.364 -32.667 1.00 62.81 148 LYS A N 1
ATOM 1154 C CA . LYS A 1 148 ? 19.479 -11.974 -32.961 1.00 62.81 148 LYS A CA 1
ATOM 1155 C C . LYS A 1 148 ? 20.578 -11.631 -31.933 1.00 62.81 148 LYS A C 1
ATOM 1157 O O . LYS A 1 148 ? 21.449 -12.465 -31.725 1.00 62.81 148 LYS A O 1
ATOM 1162 N N . ASN A 1 149 ? 20.494 -10.483 -31.248 1.00 61.31 149 ASN A N 1
ATOM 1163 C CA . ASN A 1 149 ? 21.542 -9.967 -30.357 1.00 61.31 149 ASN A CA 1
ATOM 1164 C C . ASN A 1 149 ? 21.056 -9.617 -28.932 1.00 61.31 149 ASN A C 1
ATOM 1166 O O . ASN A 1 149 ? 21.840 -9.109 -28.132 1.00 61.31 149 ASN A O 1
ATOM 1170 N N . SER A 1 150 ? 19.774 -9.794 -28.589 1.00 62.94 150 SER A N 1
ATOM 1171 C CA . SER A 1 150 ? 19.210 -9.267 -27.333 1.00 62.94 150 SER A CA 1
ATOM 1172 C C . SER A 1 150 ? 17.964 -10.016 -26.854 1.00 62.94 150 SER A C 1
ATOM 1174 O O . SER A 1 150 ? 17.152 -10.482 -27.654 1.00 62.94 150 SER A O 1
ATOM 1176 N N . LEU A 1 151 ? 17.800 -10.089 -25.530 1.00 62.88 151 LEU A N 1
ATOM 1177 C CA . LEU A 1 151 ? 16.575 -10.518 -24.854 1.00 62.88 151 LEU A CA 1
ATOM 1178 C C . LEU A 1 151 ? 15.868 -9.283 -24.287 1.00 62.88 151 LEU A C 1
ATOM 1180 O O . LEU A 1 151 ? 16.443 -8.551 -23.487 1.00 62.88 151 LEU A O 1
ATOM 1184 N N . PHE A 1 152 ? 14.619 -9.077 -24.679 1.00 62.12 152 PHE A N 1
ATOM 1185 C CA . PHE A 1 152 ? 13.753 -8.031 -24.155 1.00 62.12 152 PHE A CA 1
ATOM 1186 C C . PHE A 1 152 ? 12.725 -8.633 -23.226 1.00 62.12 152 PHE A C 1
ATOM 1188 O O . PHE A 1 152 ? 12.099 -9.635 -23.556 1.00 62.12 152 PHE A O 1
ATOM 1195 N N . TYR A 1 153 ? 12.506 -7.980 -22.101 1.00 64.38 153 TYR A N 1
ATOM 1196 C CA . TYR A 1 153 ? 11.366 -8.219 -21.233 1.00 64.38 153 TYR A CA 1
ATOM 1197 C C . TYR A 1 153 ? 10.238 -7.277 -21.647 1.00 64.38 153 TYR A C 1
ATOM 1199 O O . TYR A 1 153 ? 10.515 -6.165 -22.086 1.00 64.38 153 TYR A O 1
ATOM 1207 N N . CYS A 1 154 ? 8.982 -7.709 -21.575 1.00 61.56 154 CYS A N 1
ATOM 1208 C CA . CYS A 1 154 ? 7.845 -6.932 -22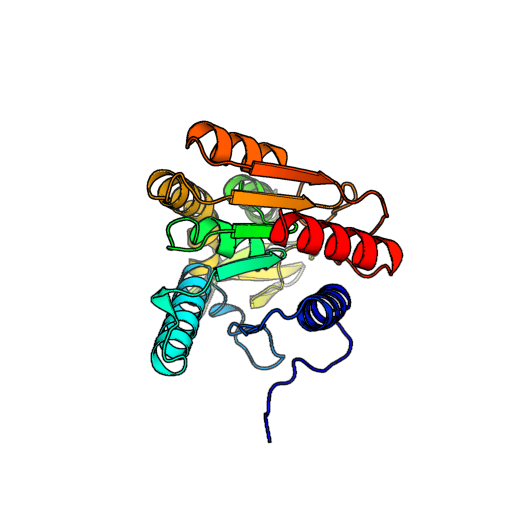.060 1.00 61.56 154 CYS A CA 1
ATOM 1209 C C . CYS A 1 154 ? 6.735 -6.764 -21.043 1.00 61.56 154 CYS A C 1
ATOM 1211 O O . CYS A 1 154 ? 6.431 -7.690 -20.297 1.00 61.56 154 CYS A O 1
ATOM 1213 N N . LEU A 1 155 ? 6.110 -5.589 -21.069 1.00 64.94 155 LEU A N 1
ATOM 1214 C CA . LEU A 1 155 ? 4.870 -5.284 -20.362 1.00 64.94 155 LEU A CA 1
ATOM 1215 C C . LEU A 1 155 ? 3.773 -4.956 -21.364 1.00 64.94 155 LEU A C 1
ATOM 1217 O O . LEU A 1 155 ? 4.043 -4.393 -22.427 1.00 64.94 155 LEU A O 1
ATOM 1221 N N . CYS A 1 156 ? 2.537 -5.311 -21.030 1.00 64.75 156 CYS A N 1
ATOM 1222 C CA . CYS A 1 156 ? 1.392 -4.931 -21.840 1.00 64.75 156 CYS A CA 1
ATOM 1223 C C . CYS A 1 156 ? 1.118 -3.423 -21.706 1.00 64.75 156 CYS A C 1
ATOM 1225 O O . CYS A 1 156 ? 1.345 -2.824 -20.653 1.00 64.75 156 CYS A O 1
ATOM 1227 N N . GLN A 1 157 ? 0.600 -2.819 -22.778 1.00 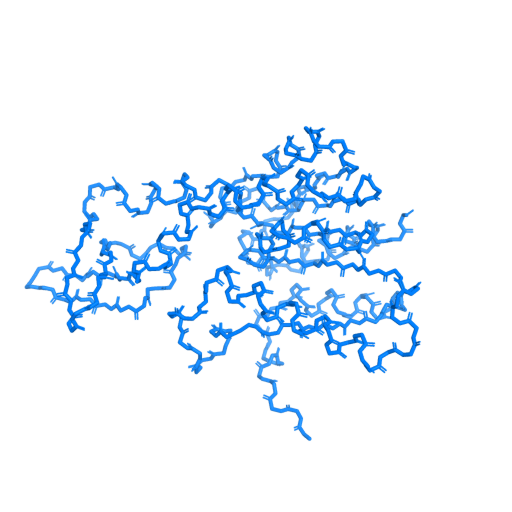69.75 157 GLN A N 1
ATOM 1228 C CA . GLN A 1 157 ? 0.228 -1.400 -22.825 1.00 69.75 157 GLN A CA 1
ATOM 1229 C C . GLN A 1 157 ? -0.644 -0.974 -21.635 1.00 69.75 157 GLN A C 1
ATOM 1231 O O . GLN A 1 157 ? -0.350 0.026 -20.992 1.00 69.75 157 GLN A O 1
ATOM 1236 N N . LYS A 1 158 ? -1.664 -1.775 -21.299 1.00 69.06 158 LYS A N 1
ATOM 1237 C CA . LYS A 1 158 ? -2.611 -1.471 -20.219 1.00 69.06 158 LYS A CA 1
ATOM 1238 C C . LYS A 1 158 ? -1.911 -1.230 -18.878 1.00 69.06 158 LYS A C 1
ATOM 1240 O O . LYS A 1 158 ? -2.201 -0.256 -18.199 1.00 69.06 158 LYS A O 1
ATOM 1245 N N . TYR A 1 159 ? -0.963 -2.093 -18.517 1.00 70.00 159 TYR A N 1
ATOM 1246 C CA . TYR A 1 159 ? -0.212 -1.952 -17.269 1.00 70.00 159 TYR A CA 1
ATOM 1247 C C . TYR A 1 159 ? 0.637 -0.672 -17.249 1.00 70.00 159 TYR A C 1
ATOM 1249 O O . TYR A 1 159 ? 0.758 -0.010 -16.222 1.00 70.00 159 TYR A O 1
ATOM 1257 N N . VAL A 1 160 ? 1.208 -0.304 -18.395 1.00 71.44 160 VAL A N 1
ATOM 1258 C CA . VAL A 1 160 ? 1.999 0.921 -18.540 1.00 71.44 160 VAL A CA 1
ATOM 1259 C C . VAL A 1 160 ? 1.128 2.173 -18.437 1.00 71.44 160 VAL A C 1
ATOM 1261 O O . VAL A 1 160 ? 1.478 3.093 -17.698 1.00 71.44 160 VAL A O 1
ATOM 1264 N N . ASP A 1 161 ? -0.015 2.191 -19.119 1.00 73.31 161 ASP A N 1
ATOM 1265 C CA . ASP A 1 161 ? -0.973 3.297 -19.053 1.00 73.31 161 ASP A CA 1
ATOM 1266 C C . ASP A 1 161 ? -1.485 3.498 -17.624 1.00 73.31 161 ASP A C 1
ATOM 1268 O O . ASP A 1 161 ? -1.636 4.627 -17.156 1.00 73.31 161 ASP A O 1
ATOM 1272 N N . GLU A 1 162 ? -1.694 2.408 -16.891 1.00 72.31 162 GLU A N 1
ATOM 1273 C CA . GLU A 1 162 ? -2.039 2.488 -15.480 1.00 72.31 162 GLU A CA 1
ATOM 1274 C C . GLU A 1 162 ? -0.912 3.065 -14.638 1.00 72.31 162 GLU A C 1
ATOM 1276 O O . GLU A 1 162 ? -1.180 3.983 -13.877 1.00 72.31 162 GLU A O 1
ATOM 1281 N N . LEU A 1 163 ? 0.344 2.636 -14.802 1.00 73.50 163 LEU A N 1
ATOM 1282 C CA . LEU A 1 163 ? 1.465 3.236 -14.064 1.00 73.50 163 LEU A CA 1
ATOM 1283 C C . LEU A 1 163 ? 1.563 4.756 -14.276 1.00 73.50 163 LEU A C 1
ATOM 1285 O O . LEU A 1 163 ? 1.918 5.481 -13.344 1.00 73.50 163 LEU A O 1
ATOM 1289 N N . ILE A 1 164 ? 1.229 5.243 -15.474 1.00 73.94 164 ILE A N 1
ATOM 1290 C CA . ILE A 1 164 ? 1.212 6.676 -15.801 1.00 73.94 164 ILE A CA 1
ATOM 1291 C C . ILE A 1 164 ? 0.096 7.412 -15.041 1.00 73.94 164 ILE A C 1
ATOM 1293 O O . ILE A 1 164 ? 0.299 8.549 -14.611 1.00 73.94 164 ILE A O 1
ATOM 1297 N N . ASN A 1 165 ? -1.061 6.774 -14.859 1.00 79.94 165 ASN A N 1
ATOM 1298 C CA . ASN A 1 165 ? -2.261 7.392 -14.288 1.00 79.94 165 ASN A CA 1
ATOM 1299 C C . ASN A 1 165 ? -2.477 7.094 -12.789 1.00 79.94 165 ASN A C 1
ATOM 1301 O O . ASN A 1 165 ? -3.218 7.819 -12.125 1.00 79.94 165 ASN A O 1
ATOM 1305 N N . GLU A 1 166 ? -1.823 6.063 -12.247 1.00 83.69 166 GLU A N 1
ATOM 1306 C CA . GLU A 1 166 ? -1.992 5.519 -10.889 1.00 83.69 166 GLU A CA 1
ATOM 1307 C C . GLU A 1 166 ? -1.801 6.601 -9.819 1.00 83.69 166 GLU A C 1
ATOM 1309 O O . GLU A 1 166 ? -2.648 6.756 -8.939 1.00 83.69 166 GLU A O 1
ATOM 1314 N N . GLU A 1 167 ? -0.762 7.433 -9.945 1.00 88.38 167 GLU A N 1
ATOM 1315 C CA . GLU A 1 167 ? -0.537 8.572 -9.051 1.00 88.38 167 GLU A CA 1
ATOM 1316 C C . GLU A 1 167 ? -1.725 9.552 -9.033 1.00 88.38 167 GLU A C 1
ATOM 1318 O O . GLU A 1 167 ? -2.144 10.003 -7.965 1.00 88.38 167 GLU A O 1
ATOM 1323 N N . SER A 1 168 ? -2.295 9.882 -10.197 1.00 89.25 168 SER A N 1
ATOM 1324 C CA . SER A 1 168 ? -3.427 10.816 -10.290 1.00 89.25 168 SER A CA 1
ATOM 1325 C C . SER A 1 168 ? -4.680 10.239 -9.633 1.00 89.25 168 SER A C 1
ATOM 1327 O O . SER A 1 168 ? -5.368 10.928 -8.874 1.00 89.25 168 SER A O 1
ATOM 1329 N N . VAL A 1 169 ? -4.934 8.944 -9.847 1.00 88.25 169 VAL A N 1
ATOM 1330 C CA . VAL A 1 169 ? -6.037 8.219 -9.204 1.00 88.25 169 VAL A CA 1
ATOM 1331 C C . VAL A 1 169 ? -5.898 8.261 -7.683 1.00 88.25 169 VAL A C 1
ATOM 1333 O O . VAL A 1 169 ? -6.855 8.630 -7.004 1.00 88.25 169 VAL A O 1
ATOM 1336 N N . ILE A 1 170 ? -4.710 7.961 -7.150 1.00 92.19 170 ILE A N 1
ATOM 1337 C CA . ILE A 1 170 ? -4.437 8.011 -5.706 1.00 92.19 170 ILE A CA 1
ATOM 1338 C C . ILE A 1 170 ? -4.630 9.431 -5.159 1.00 92.19 170 ILE A C 1
ATOM 1340 O O . ILE A 1 170 ? -5.271 9.639 -4.133 1.00 92.19 170 ILE A O 1
ATOM 1344 N N . ARG A 1 171 ? -4.127 10.456 -5.850 1.00 93.94 171 ARG A N 1
ATOM 1345 C CA . ARG A 1 171 ? -4.321 11.846 -5.409 1.00 93.94 171 ARG A CA 1
ATOM 1346 C C . ARG A 1 171 ? -5.799 12.229 -5.343 1.00 93.94 171 ARG A C 1
ATOM 1348 O O . ARG A 1 171 ? -6.190 12.968 -4.444 1.00 93.94 171 ARG A O 1
ATOM 1355 N N . ASN A 1 172 ? -6.620 11.728 -6.263 1.00 93.38 172 ASN A N 1
ATOM 1356 C CA . ASN A 1 172 ? -8.059 11.976 -6.249 1.00 93.38 172 ASN A CA 1
ATOM 1357 C C . ASN A 1 172 ? -8.772 11.230 -5.115 1.00 93.38 172 ASN A C 1
ATOM 1359 O O . ASN A 1 172 ? -9.672 11.801 -4.506 1.00 93.38 172 ASN A O 1
ATOM 1363 N N . THR A 1 173 ? -8.361 10.007 -4.769 1.00 92.69 173 THR A N 1
ATOM 1364 C CA . THR A 1 173 ? -8.965 9.277 -3.640 1.00 92.69 173 THR A CA 1
ATOM 1365 C C . THR A 1 173 ? -8.670 9.953 -2.305 1.00 92.69 173 THR A C 1
ATOM 1367 O O . THR A 1 173 ? -9.563 10.027 -1.468 1.00 92.69 173 THR A O 1
ATOM 1370 N N . PHE A 1 174 ? -7.482 10.539 -2.131 1.00 94.94 174 PHE A N 1
ATOM 1371 C CA . PHE A 1 174 ? -7.152 11.346 -0.948 1.00 94.94 174 PHE A CA 1
ATOM 1372 C C . PHE A 1 174 ? -7.998 12.621 -0.818 1.00 94.94 174 PHE A C 1
ATOM 1374 O O . PHE A 1 174 ? -8.317 13.024 0.292 1.00 94.94 174 PHE A O 1
ATOM 1381 N N . LYS A 1 175 ? -8.407 13.250 -1.927 1.00 93.81 175 LYS A N 1
ATOM 1382 C CA . LYS A 1 175 ? -9.310 14.418 -1.879 1.00 93.81 175 LYS A CA 1
ATOM 1383 C C . LYS A 1 175 ? -10.728 14.055 -1.441 1.00 93.81 175 LYS A C 1
ATOM 1385 O O . LYS A 1 175 ? -11.450 14.903 -0.927 1.00 93.81 175 LYS A O 1
ATOM 1390 N N . LEU A 1 176 ? -11.132 12.814 -1.702 1.00 92.25 176 LEU A N 1
ATOM 1391 C CA . LEU A 1 176 ? -12.466 12.288 -1.417 1.00 92.25 176 LEU A CA 1
ATOM 1392 C C . LEU A 1 176 ? -12.526 11.515 -0.093 1.00 92.25 176 LEU A C 1
ATOM 1394 O O . LEU A 1 176 ? -13.573 10.954 0.228 1.00 92.25 176 LEU A O 1
ATOM 1398 N N . SER A 1 177 ? -11.418 11.414 0.644 1.00 90.12 177 SER A N 1
ATOM 1399 C CA . SER A 1 177 ? -11.365 10.590 1.844 1.00 90.12 177 SER A CA 1
ATOM 1400 C C . SER A 1 177 ? -12.075 11.222 3.033 1.00 90.12 177 SER A C 1
ATOM 1402 O O . SER A 1 177 ? -12.247 12.438 3.149 1.00 90.12 177 SER A O 1
ATOM 1404 N N . ASN A 1 178 ? -12.495 10.353 3.951 1.00 83.19 178 ASN A N 1
ATOM 1405 C CA . ASN A 1 178 ? -13.020 10.775 5.236 1.00 83.19 178 ASN A CA 1
ATOM 1406 C C . ASN A 1 178 ? -11.888 11.414 6.058 1.00 83.19 178 ASN A C 1
ATOM 1408 O O . ASN A 1 178 ? -10.868 10.775 6.305 1.00 83.19 178 ASN A O 1
ATOM 1412 N N . LYS A 1 179 ? -12.093 12.649 6.535 1.00 84.38 179 LYS A N 1
ATOM 1413 C CA . LYS A 1 179 ? -11.120 13.388 7.361 1.00 84.38 179 LYS A CA 1
ATOM 1414 C C . LYS A 1 179 ? -10.780 12.703 8.691 1.00 84.38 179 LYS A C 1
ATOM 1416 O O . LYS A 1 179 ? -9.801 13.071 9.328 1.00 84.38 179 LYS A O 1
ATOM 1421 N N . GLN A 1 180 ? -11.586 11.733 9.122 1.00 89.56 180 GLN A N 1
ATOM 1422 C CA . GLN A 1 180 ? -11.337 10.948 10.333 1.00 89.56 180 GLN A CA 1
ATOM 1423 C C . GLN A 1 180 ? -10.408 9.747 10.109 1.00 89.56 180 GLN A C 1
ATOM 1425 O O . GLN A 1 180 ? -9.976 9.151 11.090 1.00 89.56 180 GLN A O 1
ATOM 1430 N N . ALA A 1 181 ? -10.105 9.384 8.858 1.00 93.06 181 ALA A N 1
ATOM 1431 C CA . ALA A 1 181 ? -9.209 8.272 8.569 1.00 93.06 181 ALA A CA 1
ATOM 1432 C C . ALA A 1 181 ? -7.778 8.573 9.042 1.00 93.06 181 ALA A C 1
ATOM 1434 O O . ALA A 1 181 ? -7.256 9.670 8.824 1.00 93.06 181 ALA A O 1
ATOM 1435 N N . GLU A 1 182 ? -7.134 7.575 9.644 1.00 97.38 182 GLU A N 1
ATOM 1436 C CA . GLU A 1 182 ? -5.747 7.663 10.101 1.00 97.38 182 GLU A CA 1
ATOM 1437 C C . GLU A 1 182 ? -4.841 6.794 9.230 1.00 97.38 182 GLU A C 1
ATOM 1439 O O . GLU A 1 182 ? -5.184 5.663 8.873 1.00 97.38 182 GLU A O 1
ATOM 1444 N N . LEU A 1 183 ? -3.671 7.320 8.871 1.00 98.44 183 LEU A N 1
ATOM 1445 C CA . LEU A 1 183 ? -2.746 6.649 7.965 1.00 98.44 183 LEU A CA 1
ATOM 1446 C C . LEU A 1 183 ? -1.408 6.343 8.628 1.00 98.44 183 LEU A C 1
ATOM 1448 O O . LEU A 1 183 ? -0.831 7.192 9.299 1.00 98.44 183 LEU A O 1
ATOM 1452 N N . LEU A 1 184 ? -0.875 5.156 8.357 1.00 98.69 184 LEU A N 1
ATOM 1453 C CA . LEU A 1 184 ? 0.493 4.785 8.696 1.00 98.69 184 LEU A CA 1
ATOM 1454 C C . LEU A 1 184 ? 1.274 4.465 7.421 1.00 98.69 184 LEU A C 1
ATOM 1456 O O . LEU A 1 184 ? 0.903 3.572 6.655 1.00 98.69 184 LEU A O 1
ATOM 1460 N N . PHE A 1 185 ? 2.383 5.172 7.216 1.00 98.31 185 PHE A N 1
ATOM 1461 C CA . PHE A 1 185 ? 3.307 4.955 6.107 1.00 98.31 185 PHE A CA 1
ATOM 1462 C C . PHE A 1 185 ? 4.595 4.308 6.620 1.00 98.31 185 PHE A C 1
ATOM 1464 O O . PHE A 1 185 ? 5.355 4.924 7.365 1.00 98.31 185 PHE A O 1
ATOM 1471 N N . LEU A 1 186 ? 4.848 3.067 6.209 1.00 97.38 186 LEU A N 1
ATOM 1472 C CA . LEU A 1 186 ? 5.963 2.237 6.668 1.00 97.38 186 LEU A CA 1
ATOM 1473 C C . LEU A 1 186 ? 6.906 1.915 5.513 1.00 97.38 186 LEU A C 1
ATOM 1475 O O . LEU A 1 186 ? 6.453 1.438 4.475 1.00 97.38 186 LEU A O 1
ATOM 1479 N N . GLN A 1 187 ? 8.215 2.097 5.672 1.00 95.25 187 GLN A N 1
ATOM 1480 C CA . GLN A 1 187 ? 9.183 1.635 4.670 1.00 95.25 187 GLN A CA 1
ATOM 1481 C C . GLN A 1 187 ? 10.570 1.408 5.277 1.00 95.25 187 GLN A C 1
ATOM 1483 O O . GLN A 1 187 ? 10.961 2.100 6.216 1.00 95.25 187 GLN A O 1
ATOM 1488 N N . SER A 1 188 ? 11.330 0.462 4.721 1.00 93.56 188 SER A N 1
ATOM 1489 C CA . SER A 1 188 ? 12.753 0.330 5.039 1.00 93.56 188 SER A CA 1
ATOM 1490 C C . SER A 1 188 ? 13.601 1.323 4.245 1.00 93.56 188 SER A C 1
ATOM 1492 O O . SER A 1 188 ? 13.337 1.581 3.069 1.00 93.56 188 SER A O 1
ATOM 1494 N N . ARG A 1 189 ? 14.656 1.867 4.862 1.00 89.62 189 ARG A N 1
ATOM 1495 C CA . ARG A 1 189 ? 15.584 2.796 4.183 1.00 89.62 189 ARG A CA 1
ATOM 1496 C C . ARG A 1 189 ? 16.468 2.111 3.150 1.00 89.62 189 ARG A C 1
ATOM 1498 O O . ARG A 1 189 ? 16.930 2.766 2.223 1.00 89.62 189 ARG A O 1
ATOM 1505 N N . ASP A 1 190 ? 16.704 0.812 3.310 1.00 90.12 190 ASP A N 1
ATOM 1506 C CA . ASP A 1 190 ? 17.494 0.001 2.382 1.00 90.12 190 ASP A CA 1
ATOM 1507 C C . ASP A 1 190 ? 16.641 -0.629 1.262 1.00 90.12 190 ASP A C 1
ATOM 1509 O O . ASP A 1 190 ? 17.127 -1.493 0.524 1.00 90.12 190 ASP A O 1
ATOM 1513 N N . ASP A 1 191 ? 15.380 -0.197 1.103 1.00 87.06 191 ASP A N 1
ATOM 1514 C CA . ASP A 1 191 ? 14.492 -0.671 0.043 1.00 87.06 191 ASP A CA 1
ATOM 1515 C C . ASP A 1 191 ? 15.041 -0.329 -1.354 1.00 87.06 191 ASP A C 1
ATOM 1517 O O . ASP A 1 191 ? 14.898 0.765 -1.898 1.00 87.06 191 ASP A O 1
ATOM 1521 N N . LYS A 1 192 ? 15.656 -1.359 -1.937 1.00 81.56 192 LYS A N 1
ATOM 1522 C CA . LYS A 1 192 ? 16.034 -1.526 -3.343 1.00 81.56 192 LYS A CA 1
ATOM 1523 C C . LYS A 1 192 ? 14.928 -1.118 -4.311 1.00 81.56 192 LYS A C 1
ATOM 1525 O O . LYS A 1 192 ? 15.160 -0.410 -5.279 1.00 81.56 192 LYS A O 1
ATOM 1530 N N . THR A 1 193 ? 13.745 -1.677 -4.094 1.00 76.38 193 THR A N 1
ATOM 1531 C CA . THR A 1 193 ? 12.706 -1.919 -5.107 1.00 76.38 193 THR A CA 1
ATOM 1532 C C . THR A 1 193 ? 11.649 -0.823 -5.155 1.00 76.38 193 THR A C 1
ATOM 1534 O O . THR A 1 193 ? 11.011 -0.606 -6.176 1.00 76.38 193 THR A O 1
ATOM 1537 N N . VAL A 1 194 ? 11.432 -0.092 -4.078 1.00 77.81 194 VAL A N 1
ATOM 1538 C CA . VAL A 1 194 ? 10.617 1.120 -4.128 1.00 77.81 194 VAL A CA 1
ATOM 1539 C C . VAL A 1 194 ? 11.474 2.221 -3.535 1.00 77.81 194 VAL A C 1
ATOM 1541 O O . VAL A 1 194 ? 11.876 2.085 -2.382 1.00 77.81 194 VAL A O 1
ATOM 1544 N N . PRO A 1 195 ? 11.784 3.299 -4.287 1.00 82.31 195 PRO A N 1
ATOM 1545 C CA . PRO A 1 195 ? 12.466 4.447 -3.707 1.00 82.31 195 PRO A CA 1
ATOM 1546 C C . PRO A 1 195 ? 11.739 4.906 -2.446 1.00 82.31 195 PRO A C 1
ATOM 1548 O O . PRO A 1 195 ? 10.508 4.839 -2.391 1.00 82.31 195 PRO A O 1
ATOM 1551 N N . TYR A 1 196 ? 12.491 5.343 -1.440 1.00 86.19 196 TYR A N 1
ATOM 1552 C CA . TYR A 1 196 ? 11.929 5.766 -0.162 1.00 86.19 196 TYR A CA 1
ATOM 1553 C C . TYR A 1 196 ? 10.932 6.915 -0.366 1.00 86.19 196 TYR A C 1
ATOM 1555 O O . TYR A 1 196 ? 11.328 7.998 -0.787 1.00 86.19 196 TYR A O 1
ATOM 1563 N N . GLN A 1 197 ? 9.646 6.653 -0.114 1.00 90.12 197 GLN A N 1
ATOM 1564 C CA . GLN A 1 197 ? 8.529 7.522 -0.515 1.00 90.12 197 GLN A CA 1
ATOM 1565 C C . GLN A 1 197 ? 7.540 7.833 0.618 1.00 90.12 197 GLN A C 1
ATOM 1567 O O . GLN A 1 197 ? 6.486 8.427 0.385 1.00 90.12 197 GLN A O 1
ATOM 1572 N N . VAL A 1 198 ? 7.843 7.458 1.866 1.00 92.50 198 VAL A N 1
ATOM 1573 C CA . VAL A 1 198 ? 6.942 7.743 3.003 1.00 92.50 198 VAL A CA 1
ATOM 1574 C C . VAL A 1 198 ? 6.710 9.245 3.205 1.00 92.50 198 VAL A C 1
ATOM 1576 O O . VAL A 1 198 ? 5.636 9.644 3.645 1.00 92.50 198 VAL A O 1
ATOM 1579 N N . ASN A 1 199 ? 7.675 10.093 2.834 1.00 94.88 199 ASN A N 1
ATOM 1580 C CA . ASN A 1 199 ? 7.537 11.548 2.928 1.00 94.88 199 ASN A CA 1
ATOM 1581 C C . ASN A 1 199 ? 6.552 12.101 1.892 1.00 94.88 199 ASN A C 1
ATOM 1583 O O . ASN A 1 199 ? 5.855 13.078 2.146 1.00 94.88 199 ASN A O 1
ATOM 1587 N N . GLU A 1 200 ? 6.483 11.492 0.718 1.00 95.19 200 GLU A N 1
ATOM 1588 C CA . GLU A 1 200 ? 5.555 11.845 -0.344 1.00 95.19 200 GLU A CA 1
ATOM 1589 C C . GLU A 1 200 ? 4.128 11.464 0.030 1.00 95.19 200 GLU A C 1
ATOM 1591 O O . GLU A 1 200 ? 3.214 12.269 -0.154 1.00 95.19 200 GLU A O 1
ATOM 1596 N N . TRP A 1 201 ? 3.954 10.283 0.624 1.00 96.62 201 TRP A N 1
ATOM 1597 C CA . TRP A 1 201 ? 2.686 9.880 1.222 1.00 96.62 201 TRP A CA 1
ATOM 1598 C C . TRP A 1 201 ? 2.253 10.826 2.340 1.00 96.62 201 TRP A C 1
ATOM 1600 O O . TRP A 1 201 ? 1.115 11.295 2.332 1.00 96.62 201 TRP A O 1
ATOM 1610 N N . LYS A 1 202 ? 3.173 11.178 3.247 1.00 97.44 202 LYS A N 1
ATOM 1611 C CA . LYS A 1 202 ? 2.927 12.160 4.308 1.00 97.44 202 LYS A CA 1
ATOM 1612 C C . LYS A 1 202 ? 2.455 13.497 3.750 1.00 97.44 202 LYS A C 1
ATOM 1614 O O . LYS A 1 202 ? 1.407 13.984 4.154 1.00 97.44 202 LYS A O 1
ATOM 1619 N N . LYS A 1 203 ? 3.187 14.065 2.789 1.00 97.38 203 LYS A N 1
ATOM 1620 C CA . LYS A 1 203 ? 2.809 15.331 2.144 1.00 97.38 203 LYS A CA 1
ATOM 1621 C C . LYS A 1 203 ? 1.408 15.252 1.541 1.00 97.38 203 LYS A C 1
ATOM 1623 O O . LYS A 1 203 ? 0.629 16.184 1.699 1.00 97.38 203 LYS A O 1
ATOM 1628 N N . LEU A 1 204 ? 1.075 14.144 0.873 1.00 97.00 204 LEU A N 1
ATOM 1629 C CA . LEU A 1 204 ? -0.257 13.950 0.306 1.00 97.00 204 LEU A CA 1
ATOM 1630 C C . LEU A 1 204 ? -1.344 13.883 1.392 1.00 97.00 204 LEU A C 1
ATOM 1632 O O . LEU A 1 204 ? -2.396 14.494 1.221 1.00 97.00 204 LEU A O 1
ATOM 1636 N N . ALA A 1 205 ? -1.100 13.184 2.502 1.00 97.12 205 ALA A N 1
ATOM 1637 C CA . ALA A 1 205 ? -2.026 13.132 3.633 1.00 97.12 205 ALA A CA 1
ATOM 1638 C C . ALA A 1 205 ? -2.210 14.506 4.298 1.00 97.12 205 ALA A C 1
ATOM 1640 O O . ALA A 1 205 ? -3.347 14.933 4.498 1.00 97.12 205 ALA A O 1
ATOM 1641 N N . ASP A 1 206 ? -1.112 15.224 4.556 1.00 97.25 206 ASP A N 1
ATOM 1642 C CA . ASP A 1 206 ? -1.118 16.566 5.149 1.00 97.25 206 ASP A CA 1
ATOM 1643 C C . ASP A 1 206 ? -1.929 17.549 4.286 1.00 97.25 206 ASP A C 1
ATOM 1645 O O . ASP A 1 206 ? -2.794 18.258 4.795 1.00 97.25 206 ASP A O 1
ATOM 1649 N N . MET A 1 207 ? -1.724 17.539 2.961 1.00 97.06 207 MET A N 1
ATOM 1650 C CA . MET A 1 207 ? -2.472 18.381 2.012 1.00 97.06 207 MET A CA 1
ATOM 1651 C C . MET A 1 207 ? -3.988 18.138 2.038 1.00 97.06 207 MET A C 1
ATOM 1653 O O . MET A 1 207 ? -4.753 19.018 1.646 1.00 97.06 207 MET A O 1
ATOM 1657 N N . ASN A 1 208 ? -4.424 16.953 2.469 1.00 96.38 208 ASN A N 1
ATOM 1658 C CA . ASN A 1 208 ? -5.835 16.580 2.560 1.00 96.38 208 ASN A CA 1
ATOM 1659 C C . ASN A 1 208 ? -6.351 16.566 4.011 1.00 96.38 208 ASN A C 1
ATOM 1661 O O . ASN A 1 208 ? -7.472 16.126 4.256 1.00 96.38 208 ASN A O 1
ATOM 1665 N N . ASN A 1 209 ? -5.579 17.105 4.965 1.00 95.81 209 ASN A N 1
ATOM 1666 C CA . ASN A 1 209 ? -5.916 17.169 6.391 1.00 95.81 209 ASN A CA 1
ATOM 1667 C C . ASN A 1 209 ? -6.222 15.796 7.015 1.00 95.81 209 ASN A C 1
ATOM 1669 O O . ASN A 1 209 ? -7.125 15.676 7.844 1.00 95.81 209 ASN A O 1
ATOM 1673 N N . LEU A 1 210 ? -5.491 14.758 6.604 1.00 96.00 210 LEU A N 1
ATOM 1674 C CA . LEU A 1 210 ? -5.620 13.419 7.172 1.00 96.00 210 LEU A CA 1
ATOM 1675 C C . LEU A 1 210 ? -4.571 13.200 8.258 1.00 96.00 210 LEU A C 1
ATOM 1677 O O . LEU A 1 210 ? -3.387 13.497 8.061 1.00 96.00 210 LEU A O 1
ATOM 1681 N N . LYS A 1 211 ? -4.996 12.629 9.389 1.00 96.94 211 LYS A N 1
ATOM 1682 C CA . LYS A 1 211 ? -4.070 12.204 10.441 1.00 96.94 211 LYS A CA 1
ATOM 1683 C C . LYS A 1 211 ? -3.129 11.152 9.877 1.00 96.94 211 LYS A C 1
ATOM 1685 O O . LYS A 1 211 ? -3.570 10.190 9.250 1.00 96.94 211 LYS A O 1
ATOM 1690 N N . ASN A 1 212 ? -1.835 11.328 10.092 1.00 97.94 212 ASN A N 1
ATOM 1691 C CA . ASN A 1 212 ? -0.857 10.404 9.557 1.00 97.94 212 ASN A CA 1
ATOM 1692 C C . ASN A 1 212 ? 0.363 10.252 10.457 1.00 97.94 212 ASN A C 1
ATOM 1694 O O . ASN A 1 212 ? 0.733 11.159 11.200 1.00 97.94 212 ASN A O 1
ATOM 1698 N N . GLU A 1 213 ? 1.000 9.099 10.323 1.00 98.19 213 GLU A N 1
ATOM 1699 C CA . GLU A 1 213 ? 2.285 8.782 10.911 1.00 98.19 213 GLU A CA 1
ATOM 1700 C C . GLU A 1 213 ? 3.211 8.188 9.842 1.00 98.19 213 GLU A C 1
ATOM 1702 O O . GLU A 1 213 ? 2.792 7.405 8.986 1.00 98.19 213 GLU A O 1
ATOM 1707 N N . ILE A 1 214 ? 4.493 8.552 9.900 1.00 97.62 214 ILE A N 1
ATOM 1708 C CA . ILE A 1 214 ? 5.549 7.894 9.131 1.00 97.62 214 ILE A CA 1
ATOM 1709 C C . ILE A 1 214 ? 6.395 7.041 10.062 1.00 97.62 214 ILE A C 1
ATOM 1711 O O . ILE A 1 214 ? 6.722 7.451 11.174 1.00 97.62 214 ILE A O 1
ATOM 1715 N N . TYR A 1 215 ? 6.817 5.881 9.582 1.00 97.44 215 TYR A N 1
ATOM 1716 C CA . TYR A 1 215 ? 7.743 5.041 10.312 1.00 97.44 215 TYR A CA 1
ATOM 1717 C C . TYR A 1 215 ? 8.758 4.392 9.377 1.00 97.44 215 TYR A C 1
ATOM 1719 O O . TYR A 1 215 ? 8.435 3.803 8.345 1.00 97.44 215 TYR A O 1
ATOM 1727 N N . SER A 1 216 ? 10.020 4.521 9.767 1.00 96.06 216 SER A N 1
ATOM 1728 C CA . SER A 1 216 ? 11.159 3.962 9.057 1.00 96.06 216 SER A CA 1
ATOM 1729 C C . SER A 1 216 ? 11.629 2.722 9.801 1.00 96.06 216 SER A C 1
ATOM 1731 O O . SER A 1 216 ? 12.053 2.847 10.948 1.00 96.06 216 SER A O 1
ATOM 1733 N N . ILE A 1 217 ? 11.617 1.565 9.139 1.00 94.31 217 ILE A N 1
ATOM 1734 C CA . ILE A 1 217 ? 12.175 0.329 9.708 1.00 94.31 217 ILE A CA 1
ATOM 1735 C C . ILE A 1 217 ? 13.676 0.524 9.923 1.00 94.31 217 ILE A C 1
ATOM 1737 O O . ILE A 1 217 ? 14.367 1.044 9.037 1.00 94.31 217 ILE A O 1
ATOM 1741 N N . LYS A 1 218 ? 14.163 0.174 11.115 1.00 92.69 218 LYS A N 1
ATOM 1742 C CA . LYS A 1 218 ? 15.565 0.370 11.509 1.00 92.69 218 LYS A CA 1
ATOM 1743 C C . LYS A 1 218 ? 16.432 -0.805 11.084 1.00 92.69 218 LYS A C 1
ATOM 1745 O O . LYS A 1 218 ? 17.607 -0.617 10.773 1.00 92.69 218 LYS A O 1
ATOM 1750 N N . PHE A 1 219 ? 15.857 -2.004 11.068 1.00 92.81 219 PHE A N 1
ATOM 1751 C CA . PHE A 1 219 ? 16.562 -3.217 10.680 1.00 92.81 219 PHE A CA 1
ATOM 1752 C C . PHE A 1 219 ? 16.635 -3.372 9.152 1.00 92.81 219 PHE A C 1
ATOM 1754 O O . PHE A 1 219 ? 15.616 -3.211 8.477 1.00 92.81 219 PHE A O 1
ATOM 1761 N N . PRO A 1 220 ? 17.803 -3.739 8.590 1.00 90.38 220 PRO A N 1
ATOM 1762 C CA . PRO A 1 220 ? 17.928 -4.035 7.166 1.00 90.38 220 PRO A CA 1
ATOM 1763 C C . PRO A 1 220 ? 16.997 -5.176 6.743 1.00 90.38 220 PRO A C 1
ATOM 1765 O O . PRO A 1 220 ? 17.005 -6.261 7.336 1.00 90.38 220 PRO A O 1
ATOM 1768 N N . CYS A 1 221 ? 16.186 -4.939 5.715 1.00 88.81 221 CYS A N 1
ATOM 1769 C CA . CYS A 1 221 ? 15.245 -5.933 5.187 1.00 88.81 221 CYS A CA 1
ATOM 1770 C C . CYS A 1 221 ? 14.871 -5.717 3.710 1.00 88.81 221 CYS A C 1
ATOM 1772 O O . CYS A 1 221 ? 14.131 -6.518 3.117 1.00 88.81 221 CYS A O 1
ATOM 1774 N N . GLY A 1 222 ? 15.385 -4.644 3.101 1.00 88.56 222 GLY A N 1
ATOM 1775 C CA . GLY A 1 222 ? 15.069 -4.224 1.749 1.00 88.56 222 GLY A CA 1
ATOM 1776 C C . GLY A 1 222 ? 13.564 -4.144 1.493 1.00 88.56 222 GLY A C 1
ATOM 1777 O O . GLY A 1 222 ? 12.766 -3.768 2.347 1.00 88.56 222 GLY A O 1
ATOM 1778 N N . HIS A 1 223 ? 13.159 -4.541 0.288 1.00 86.94 223 HIS A N 1
ATOM 1779 C CA . HIS A 1 223 ? 11.744 -4.571 -0.091 1.00 86.94 223 HIS A CA 1
ATOM 1780 C C . HIS A 1 223 ? 10.975 -5.779 0.460 1.00 86.94 223 HIS A C 1
ATOM 1782 O O . HIS A 1 223 ? 9.744 -5.846 0.362 1.00 86.94 223 HIS A O 1
ATOM 1788 N N . MET A 1 224 ? 11.693 -6.805 0.923 1.00 85.38 224 MET A N 1
ATOM 1789 C CA . MET A 1 224 ? 11.122 -8.129 1.164 1.00 85.38 224 MET A CA 1
ATOM 1790 C C . MET A 1 224 ? 10.603 -8.311 2.583 1.00 85.38 224 MET A C 1
ATOM 1792 O O . MET A 1 224 ? 9.689 -9.117 2.746 1.00 85.38 224 MET A O 1
ATOM 1796 N N . PHE A 1 225 ? 11.115 -7.548 3.558 1.00 88.88 225 PHE A N 1
ATOM 1797 C CA . PHE A 1 225 ? 10.735 -7.677 4.969 1.00 88.88 225 PHE A CA 1
ATOM 1798 C C . PHE A 1 225 ? 10.884 -9.128 5.448 1.00 88.88 225 PHE A C 1
ATOM 1800 O O . PHE A 1 225 ? 9.940 -9.731 5.948 1.00 88.88 225 PHE A O 1
ATOM 1807 N N . ASN A 1 226 ? 12.051 -9.725 5.194 1.00 85.94 226 ASN A N 1
ATOM 1808 C CA . ASN A 1 226 ? 12.304 -11.153 5.411 1.00 85.94 226 ASN A CA 1
ATOM 1809 C C . ASN A 1 226 ? 13.284 -11.456 6.553 1.00 85.94 226 ASN A C 1
ATOM 1811 O O . ASN A 1 226 ? 13.602 -12.620 6.775 1.00 85.94 226 ASN A O 1
ATOM 1815 N N . THR A 1 227 ? 13.757 -10.437 7.267 1.00 91.12 227 THR A N 1
ATOM 1816 C CA . THR A 1 227 ? 14.587 -10.597 8.462 1.00 91.12 227 THR A CA 1
ATOM 1817 C C . THR A 1 227 ? 13.705 -10.519 9.702 1.00 91.12 227 THR A C 1
ATOM 1819 O O . THR A 1 227 ? 12.856 -9.636 9.814 1.00 91.12 227 THR A O 1
ATOM 1822 N N . GLU A 1 228 ? 13.892 -11.446 10.640 1.00 94.19 228 GLU A N 1
ATOM 1823 C CA . GLU A 1 228 ? 13.054 -11.558 11.840 1.00 94.19 228 GLU A CA 1
ATOM 1824 C C . GLU A 1 228 ? 12.977 -10.254 12.663 1.00 94.19 228 GLU A C 1
ATOM 1826 O O . GLU A 1 228 ? 11.860 -9.833 12.968 1.00 94.19 228 GLU A O 1
ATOM 1831 N N . PRO A 1 229 ? 14.082 -9.520 12.926 1.00 95.62 229 PRO A N 1
ATOM 1832 C CA . PRO A 1 229 ? 14.001 -8.249 13.649 1.00 95.62 229 PRO A CA 1
ATOM 1833 C C . PRO A 1 229 ? 13.151 -7.194 12.930 1.00 95.62 229 PRO A C 1
ATOM 1835 O O . PRO A 1 229 ? 12.364 -6.496 13.564 1.00 95.62 229 PRO A O 1
ATOM 1838 N N . ALA A 1 230 ? 13.262 -7.101 11.599 1.00 95.31 230 ALA A N 1
ATOM 1839 C CA . ALA A 1 230 ? 12.476 -6.157 10.810 1.00 95.31 230 ALA A CA 1
ATOM 1840 C C . ALA A 1 230 ? 10.997 -6.547 10.757 1.00 95.31 230 ALA A C 1
ATOM 1842 O O . ALA A 1 230 ? 10.131 -5.675 10.777 1.00 95.31 230 ALA A O 1
ATOM 1843 N N . VAL A 1 231 ? 10.701 -7.848 10.682 1.00 95.75 231 VAL A N 1
ATOM 1844 C CA . VAL A 1 231 ? 9.329 -8.365 10.726 1.00 95.75 231 VAL A CA 1
ATOM 1845 C C . VAL A 1 231 ? 8.681 -8.014 12.060 1.00 95.75 231 VAL A C 1
ATOM 1847 O O . VAL A 1 231 ? 7.613 -7.405 12.052 1.00 95.75 231 VAL A O 1
ATOM 1850 N N . ASN A 1 232 ? 9.341 -8.321 13.178 1.00 96.75 232 ASN A N 1
ATOM 1851 C CA . ASN A 1 232 ? 8.818 -8.047 14.516 1.00 96.75 232 ASN A CA 1
ATOM 1852 C C . ASN A 1 232 ? 8.617 -6.540 14.736 1.00 96.75 232 ASN A C 1
ATOM 1854 O O . ASN A 1 232 ? 7.516 -6.126 15.084 1.00 96.75 232 ASN A O 1
ATOM 1858 N N . GLU A 1 233 ? 9.613 -5.706 14.402 1.00 97.31 233 GLU A N 1
ATOM 1859 C CA . GLU A 1 233 ? 9.496 -4.239 14.487 1.00 97.31 233 GLU A CA 1
ATOM 1860 C C . GLU A 1 233 ? 8.321 -3.706 13.647 1.00 97.31 233 GLU A C 1
ATOM 1862 O O . GLU A 1 233 ? 7.542 -2.870 14.109 1.00 97.31 233 GLU A O 1
ATOM 1867 N N . THR A 1 234 ? 8.162 -4.205 12.416 1.00 97.38 234 THR A N 1
ATOM 1868 C CA . THR A 1 234 ? 7.068 -3.786 11.527 1.00 97.38 234 THR A CA 1
ATOM 1869 C C . THR A 1 234 ? 5.708 -4.167 12.109 1.00 97.38 234 THR A C 1
ATOM 1871 O O . THR A 1 234 ? 4.790 -3.347 12.113 1.00 97.38 234 THR A O 1
ATOM 1874 N N . VAL A 1 235 ? 5.564 -5.402 12.595 1.00 98.00 235 VAL A N 1
ATOM 1875 C CA . VAL A 1 235 ? 4.307 -5.910 13.156 1.00 98.00 235 VAL A CA 1
ATOM 1876 C C . VAL A 1 235 ? 3.947 -5.173 14.442 1.00 98.00 235 VAL A C 1
ATOM 1878 O O . VAL A 1 235 ? 2.819 -4.698 14.557 1.00 98.00 235 VAL A O 1
ATOM 1881 N N . ASP A 1 236 ? 4.892 -4.999 15.364 1.00 97.75 236 ASP A N 1
ATOM 1882 C CA . ASP A 1 236 ? 4.656 -4.280 16.618 1.00 97.75 236 ASP A CA 1
ATOM 1883 C C . ASP A 1 236 ? 4.235 -2.835 16.352 1.00 97.75 236 ASP A C 1
ATOM 1885 O O . ASP A 1 236 ? 3.293 -2.330 16.971 1.00 97.75 236 ASP A O 1
ATOM 1889 N N . LYS A 1 237 ? 4.862 -2.177 15.367 1.00 98.06 237 LYS A N 1
ATOM 1890 C CA . LYS A 1 237 ? 4.470 -0.823 14.985 1.00 98.06 237 LYS A CA 1
ATOM 1891 C C . LYS A 1 237 ? 3.053 -0.765 14.414 1.00 98.06 237 LYS A C 1
ATOM 1893 O O . LYS A 1 237 ? 2.303 0.153 14.750 1.00 98.06 237 LYS A O 1
ATOM 1898 N N . ILE A 1 238 ? 2.681 -1.731 13.573 1.00 98.38 238 ILE A N 1
ATOM 1899 C CA . ILE A 1 238 ? 1.327 -1.841 13.015 1.00 98.38 238 ILE A CA 1
ATOM 1900 C C . ILE A 1 238 ? 0.304 -2.040 14.132 1.00 98.38 238 ILE A C 1
ATOM 1902 O O . ILE A 1 238 ? -0.674 -1.304 14.191 1.00 98.38 238 ILE A O 1
ATOM 1906 N N . ILE A 1 239 ? 0.531 -2.991 15.036 1.00 98.00 239 ILE A N 1
ATOM 1907 C CA . ILE A 1 239 ? -0.409 -3.306 16.118 1.00 98.00 239 ILE A CA 1
ATOM 1908 C C . ILE A 1 239 ? -0.537 -2.136 17.096 1.00 98.00 239 ILE A C 1
ATOM 1910 O O . ILE A 1 239 ? -1.650 -1.768 17.464 1.00 98.00 239 ILE A O 1
ATOM 1914 N N . SER A 1 240 ? 0.576 -1.484 17.445 1.00 97.69 240 SER A N 1
ATOM 1915 C CA . SER A 1 240 ? 0.556 -0.254 18.242 1.00 97.69 240 SER A CA 1
ATOM 1916 C C . SER A 1 240 ? -0.299 0.825 17.578 1.00 97.69 240 SER A C 1
ATOM 1918 O O . SER A 1 240 ? -1.170 1.387 18.234 1.00 97.69 240 SER A O 1
ATOM 1920 N N . PHE A 1 241 ? -0.114 1.065 16.277 1.00 97.88 241 PHE A N 1
ATOM 1921 C CA . PHE A 1 241 ? -0.918 2.035 15.539 1.00 97.88 241 PHE A CA 1
ATOM 1922 C C . PHE A 1 241 ? -2.398 1.650 15.488 1.00 97.88 241 PHE A C 1
ATOM 1924 O O . PHE A 1 241 ? -3.250 2.525 15.568 1.00 97.88 241 PHE A O 1
ATOM 1931 N N . ILE A 1 242 ? -2.728 0.360 15.379 1.00 96.44 242 ILE A N 1
ATOM 1932 C CA . ILE A 1 242 ? -4.113 -0.129 15.391 1.00 96.44 242 ILE A CA 1
ATOM 1933 C C . ILE A 1 242 ? -4.791 0.127 16.744 1.00 96.44 242 ILE A C 1
ATOM 1935 O O . ILE A 1 242 ? -5.962 0.512 16.752 1.00 96.44 242 ILE A O 1
ATOM 1939 N N . ASN A 1 243 ? -4.062 -0.023 17.850 1.00 93.62 243 ASN A N 1
ATOM 1940 C CA . ASN A 1 243 ? -4.605 0.058 19.208 1.00 93.62 243 ASN A CA 1
ATOM 1941 C C . ASN A 1 243 ? -4.730 1.486 19.777 1.00 93.62 243 ASN A C 1
ATOM 1943 O O . ASN A 1 243 ? -5.464 1.661 20.748 1.00 93.62 243 ASN A O 1
ATOM 1947 N N . CYS A 1 244 ? -4.043 2.483 19.205 1.00 80.50 244 CYS A N 1
ATOM 1948 C CA . CYS A 1 244 ? -4.219 3.904 19.555 1.00 80.50 244 CYS A CA 1
ATOM 1949 C C . CYS A 1 244 ? -5.610 4.443 19.180 1.00 80.50 244 CYS A C 1
ATOM 1951 O O . CYS A 1 244 ? -6.119 5.310 19.918 1.00 80.50 244 CYS A O 1
#

pLDDT: mean 79.73, std 18.51, range [26.17, 98.69]

Radius of gyration: 18.74 Å; chains: 1; bounding box: 46×46×53 Å